Protein AF-A0A1I4SIG7-F1 (afdb_monomer)

Structure (mmCIF, N/CA/C/O backbone):
data_AF-A0A1I4SIG7-F1
#
_entry.id   AF-A0A1I4SIG7-F1
#
loop_
_atom_site.group_PDB
_atom_site.id
_atom_site.type_symbol
_atom_site.label_atom_id
_atom_site.label_alt_id
_atom_site.label_comp_id
_atom_site.label_asym_id
_atom_site.label_entity_id
_atom_site.label_seq_id
_atom_site.pdbx_PDB_ins_code
_atom_site.Cartn_x
_atom_site.Cartn_y
_atom_site.Cartn_z
_atom_site.occupancy
_atom_site.B_iso_or_equiv
_atom_site.auth_seq_id
_atom_site.auth_comp_id
_atom_site.auth_asym_id
_atom_site.auth_atom_id
_atom_site.pdbx_PDB_model_num
ATOM 1 N N . MET A 1 1 ? -13.493 -14.229 -18.826 1.00 28.12 1 MET A N 1
ATOM 2 C CA . MET A 1 1 ? -13.743 -13.765 -17.445 1.00 28.12 1 MET A CA 1
ATOM 3 C C . MET A 1 1 ? -12.673 -12.741 -17.120 1.00 28.12 1 MET A C 1
ATOM 5 O O . MET A 1 1 ? -11.521 -13.119 -16.964 1.00 28.12 1 MET A O 1
ATOM 9 N N . SER A 1 2 ? -13.016 -11.452 -17.155 1.00 25.72 2 SER A N 1
ATOM 10 C CA . SER A 1 2 ? -12.098 -10.398 -16.717 1.00 25.72 2 SER A CA 1
ATOM 11 C C . SER A 1 2 ? -11.862 -10.607 -15.225 1.00 25.72 2 SER A C 1
ATOM 13 O O . SER A 1 2 ? -12.829 -10.611 -14.464 1.00 25.72 2 SER A O 1
ATOM 15 N N . GLY A 1 3 ? -10.617 -10.861 -14.815 1.00 29.66 3 GLY A N 1
ATOM 16 C CA . GLY A 1 3 ? -10.271 -10.907 -13.395 1.00 29.66 3 GLY A CA 1
ATOM 17 C C . GLY A 1 3 ? -10.693 -9.603 -12.707 1.00 29.66 3 GLY A C 1
ATOM 18 O O . GLY A 1 3 ? -10.838 -8.584 -13.395 1.00 29.66 3 GLY A O 1
ATOM 19 N N . PRO A 1 4 ? -10.928 -9.610 -11.383 1.00 34.44 4 PRO A N 1
ATOM 20 C CA . PRO A 1 4 ? -11.261 -8.385 -10.675 1.00 34.44 4 PRO A CA 1
ATOM 21 C C . PRO A 1 4 ? -10.158 -7.369 -10.961 1.00 34.44 4 PRO A C 1
ATOM 23 O O . PRO A 1 4 ? -8.973 -7.670 -10.795 1.00 34.44 4 PRO A O 1
ATOM 26 N N . ILE A 1 5 ? -10.553 -6.187 -11.437 1.00 35.06 5 ILE A N 1
ATOM 27 C CA . ILE A 1 5 ? -9.679 -5.021 -11.470 1.00 35.06 5 ILE A CA 1
ATOM 28 C C . ILE A 1 5 ? -9.261 -4.834 -10.014 1.00 35.06 5 ILE A C 1
ATOM 30 O O . ILE A 1 5 ? -10.056 -4.401 -9.183 1.00 35.06 5 ILE A O 1
ATOM 34 N N . ARG A 1 6 ? -8.052 -5.285 -9.669 1.00 43.16 6 ARG A N 1
ATOM 35 C CA . ARG A 1 6 ? -7.462 -5.005 -8.367 1.00 43.16 6 ARG A CA 1
ATOM 36 C C . ARG A 1 6 ? -7.169 -3.517 -8.392 1.00 43.16 6 ARG A C 1
ATOM 38 O O . ARG A 1 6 ? -6.137 -3.105 -8.920 1.00 43.16 6 ARG A O 1
ATOM 45 N N . ASN A 1 7 ? -8.116 -2.717 -7.913 1.00 48.38 7 ASN A N 1
ATOM 46 C CA . ASN A 1 7 ? -7.835 -1.330 -7.611 1.00 48.38 7 ASN A CA 1
ATOM 47 C C . ASN A 1 7 ? -6.655 -1.341 -6.643 1.00 48.38 7 ASN A C 1
ATOM 49 O O . ASN A 1 7 ? -6.708 -1.961 -5.581 1.00 48.38 7 ASN A O 1
ATOM 53 N N . PHE A 1 8 ? -5.551 -0.744 -7.081 1.00 61.78 8 PHE A N 1
ATOM 54 C CA . PHE A 1 8 ? -4.356 -0.578 -6.271 1.00 61.78 8 PHE A CA 1
ATOM 55 C C . PHE A 1 8 ? -4.657 0.576 -5.318 1.00 61.78 8 PHE A C 1
ATOM 57 O O . PHE A 1 8 ? -4.301 1.722 -5.570 1.00 61.78 8 PHE A O 1
ATOM 64 N N . GLU A 1 9 ? -5.467 0.279 -4.314 1.00 72.12 9 GLU A N 1
ATOM 65 C CA . GLU A 1 9 ? -5.857 1.197 -3.257 1.00 72.12 9 GLU A CA 1
ATOM 66 C C . GLU A 1 9 ? -5.067 0.829 -1.998 1.00 72.12 9 GLU A C 1
ATOM 68 O O . GLU A 1 9 ? -4.808 -0.356 -1.759 1.00 72.12 9 GLU A O 1
ATOM 73 N N . PRO A 1 10 ? -4.649 1.818 -1.195 1.00 83.56 10 PRO A N 1
ATOM 74 C CA . PRO A 1 10 ? -4.049 1.546 0.099 1.00 83.56 10 PRO A CA 1
ATOM 75 C C . PRO A 1 10 ? -5.062 0.801 0.968 1.00 83.56 10 PRO A C 1
ATOM 77 O O . PRO A 1 10 ? -6.219 1.205 1.105 1.00 83.56 10 PRO A O 1
ATOM 80 N N . THR A 1 11 ? -4.622 -0.308 1.552 1.00 89.62 11 THR A N 1
ATOM 81 C CA . THR A 1 11 ? -5.464 -1.141 2.411 1.00 89.62 11 THR A CA 1
ATOM 82 C C . THR A 1 11 ? -4.867 -1.266 3.796 1.00 89.62 11 THR A C 1
ATOM 84 O O . THR A 1 11 ? -3.663 -1.481 3.931 1.00 89.62 11 THR A O 1
ATOM 87 N N . MET A 1 12 ? -5.718 -1.244 4.816 1.00 89.25 12 MET A N 1
ATOM 88 C CA . MET A 1 12 ? -5.335 -1.585 6.183 1.00 89.25 12 MET A CA 1
ATOM 89 C C . MET A 1 12 ? -5.662 -3.050 6.470 1.00 89.25 12 MET A C 1
ATOM 91 O O . MET A 1 12 ? -6.759 -3.533 6.169 1.00 89.25 12 MET A O 1
ATOM 95 N N . SER A 1 13 ? -4.720 -3.761 7.090 1.00 91.19 13 SER A N 1
ATOM 96 C CA . SER A 1 13 ? -4.940 -5.157 7.464 1.00 91.19 13 SER A CA 1
ATOM 97 C C . SER A 1 13 ? -5.852 -5.276 8.687 1.00 91.19 13 SER A C 1
ATOM 99 O O . SER A 1 13 ? -5.844 -4.464 9.614 1.00 91.19 13 SER A O 1
ATOM 101 N N . SER A 1 14 ? -6.624 -6.354 8.735 1.00 90.19 14 SER A N 1
ATOM 102 C CA . SER A 1 14 ? -7.464 -6.680 9.890 1.00 90.19 14 SER A CA 1
ATOM 103 C C . SER A 1 14 ? -6.684 -6.911 11.187 1.00 90.19 14 SER A C 1
ATOM 105 O O . SER A 1 14 ? -7.250 -6.708 12.254 1.00 90.19 14 SER A O 1
ATOM 107 N N . MET A 1 15 ? -5.414 -7.323 11.112 1.00 89.00 15 MET A N 1
ATOM 108 C CA . MET A 1 15 ? -4.545 -7.454 12.288 1.00 89.00 15 MET A CA 1
ATOM 109 C C . MET A 1 15 ? -4.215 -6.076 12.852 1.00 89.00 15 MET A C 1
ATOM 111 O O . MET A 1 15 ? -4.521 -5.799 14.007 1.00 89.00 15 MET A O 1
ATOM 115 N N . GLN A 1 16 ? -3.740 -5.181 11.987 1.00 89.94 16 GLN A N 1
ATOM 116 C CA . GLN A 1 16 ? -3.443 -3.798 12.343 1.00 89.94 16 GLN A CA 1
ATOM 117 C C . GLN A 1 16 ? -4.665 -3.085 12.946 1.00 89.94 16 GLN A C 1
ATOM 119 O O . GLN A 1 16 ? -4.557 -2.380 13.944 1.00 89.94 16 GLN A O 1
ATOM 124 N N . MET A 1 17 ? -5.858 -3.327 12.396 1.00 90.06 17 MET A N 1
ATOM 125 C CA . MET A 1 17 ? -7.109 -2.802 12.950 1.00 90.06 17 MET A CA 1
ATOM 126 C C . MET A 1 17 ? -7.384 -3.299 14.382 1.00 90.06 17 MET A C 1
ATOM 128 O O . MET A 1 17 ? -7.873 -2.545 1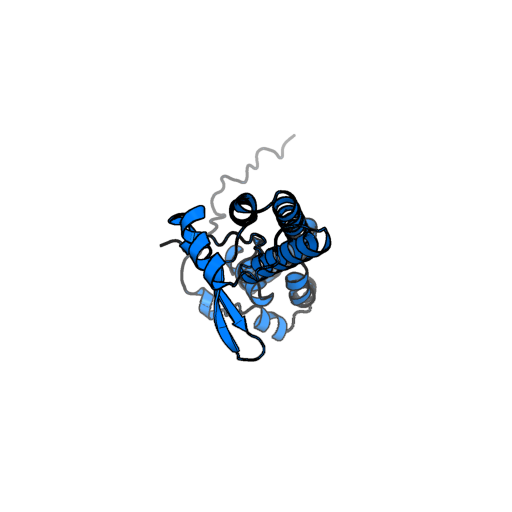5.221 1.00 90.06 17 MET A O 1
ATOM 132 N N . VAL A 1 18 ? -7.093 -4.571 14.681 1.00 91.38 18 VAL A N 1
ATOM 133 C CA . VAL A 1 18 ? -7.250 -5.136 16.035 1.00 91.38 18 VAL A CA 1
ATOM 134 C C . VAL A 1 18 ? -6.280 -4.494 17.015 1.00 91.38 18 VAL A C 1
ATOM 136 O O . VAL A 1 18 ? -6.671 -4.246 18.158 1.00 91.38 18 VAL A O 1
ATOM 139 N N . ASP A 1 19 ? -5.059 -4.204 16.579 1.00 92.12 19 ASP A N 1
ATOM 140 C CA . ASP A 1 19 ? -4.058 -3.545 17.413 1.00 92.12 19 ASP A CA 1
ATOM 141 C C . ASP A 1 19 ? -4.519 -2.136 17.792 1.00 92.12 19 ASP A C 1
ATOM 143 O O . ASP A 1 19 ? -4.619 -1.847 18.984 1.00 92.12 19 ASP A O 1
ATOM 147 N N . TYR A 1 20 ? -4.991 -1.336 16.829 1.00 90.50 20 TYR A N 1
ATOM 148 C CA . TYR A 1 20 ? -5.584 -0.021 17.111 1.00 90.50 20 TYR A CA 1
ATOM 149 C C . TYR A 1 20 ? -6.770 -0.088 18.082 1.00 90.50 20 TYR A C 1
ATOM 151 O O . TYR A 1 20 ? -6.872 0.721 19.008 1.00 90.50 20 TYR A O 1
ATOM 159 N N . ILE A 1 21 ? -7.666 -1.069 17.912 1.00 90.56 21 ILE A N 1
ATOM 160 C CA . ILE A 1 21 ? -8.796 -1.273 18.834 1.00 90.56 21 ILE A CA 1
ATOM 161 C C . ILE A 1 21 ? -8.295 -1.597 20.247 1.00 90.56 21 ILE A C 1
ATOM 163 O O . ILE A 1 21 ? -8.857 -1.123 21.234 1.00 90.56 21 ILE A O 1
ATOM 167 N N . ASN A 1 22 ? -7.273 -2.441 20.368 1.00 91.62 22 ASN A N 1
ATOM 168 C CA . ASN A 1 22 ? -6.739 -2.845 21.663 1.00 91.62 22 ASN A CA 1
ATOM 169 C C . ASN A 1 22 ? -5.976 -1.705 22.347 1.00 91.62 22 ASN A C 1
ATOM 171 O O . ASN A 1 22 ? -6.133 -1.519 23.552 1.00 91.62 22 ASN A O 1
ATOM 175 N N . GLU A 1 23 ? -5.200 -0.924 21.602 1.00 91.00 23 GLU A N 1
ATOM 176 C CA . GLU A 1 23 ? -4.520 0.270 22.107 1.00 91.00 23 GLU A CA 1
ATOM 177 C C . GLU A 1 23 ? -5.518 1.295 22.653 1.00 91.00 23 GLU A C 1
ATOM 179 O O . GLU A 1 23 ? -5.345 1.796 23.763 1.00 91.00 23 GLU A O 1
ATOM 184 N N . GLU A 1 24 ? -6.604 1.555 21.923 1.00 88.56 24 GLU A N 1
ATOM 185 C CA . GLU A 1 24 ? -7.637 2.503 22.346 1.00 88.56 24 GLU A CA 1
ATOM 186 C C . GLU A 1 24 ? -8.399 2.023 23.586 1.00 88.56 24 GLU A C 1
ATOM 188 O O . GLU A 1 24 ? -8.580 2.786 24.536 1.00 88.56 24 GLU A O 1
ATOM 193 N N . ARG A 1 25 ? -8.759 0.737 23.654 1.00 88.00 25 ARG A N 1
ATOM 194 C CA . ARG A 1 25 ? -9.390 0.171 24.857 1.00 88.00 25 ARG A CA 1
ATOM 195 C C . ARG A 1 25 ? -8.474 0.225 26.077 1.00 88.00 25 ARG A C 1
ATOM 197 O O . ARG A 1 25 ? -8.967 0.399 27.187 1.00 88.00 25 ARG A O 1
ATOM 204 N N . LYS A 1 26 ? -7.164 0.048 25.883 1.00 88.31 26 LYS A N 1
ATOM 205 C CA . LYS A 1 26 ? -6.170 0.132 26.960 1.00 88.31 26 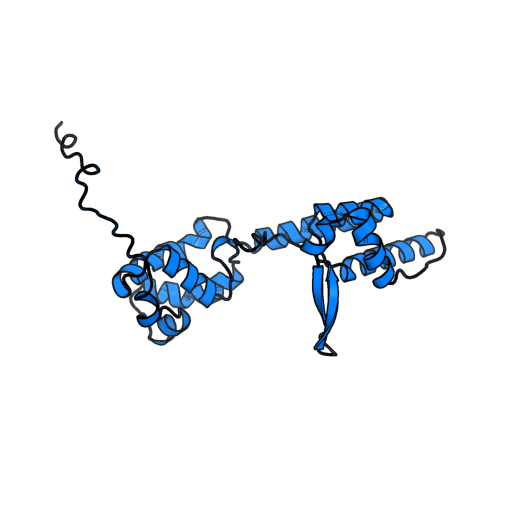LYS A CA 1
ATOM 206 C C . LYS A 1 26 ? -6.009 1.573 27.450 1.00 88.31 26 LYS A C 1
ATOM 208 O O . LYS A 1 26 ? -5.946 1.790 28.655 1.00 88.31 26 LYS A O 1
ATOM 213 N N . ALA A 1 27 ? -5.999 2.547 26.538 1.00 87.00 27 ALA A N 1
ATOM 214 C CA . ALA A 1 27 ? -5.991 3.967 26.890 1.00 87.00 27 ALA A CA 1
ATOM 215 C C . ALA A 1 27 ? -7.235 4.345 27.712 1.00 87.00 27 ALA A C 1
ATOM 217 O O . ALA A 1 27 ? -7.117 4.953 28.772 1.00 87.00 27 ALA A O 1
ATOM 218 N N . LYS A 1 28 ? -8.414 3.866 27.302 1.00 85.00 28 LYS A N 1
ATOM 219 C CA . LYS A 1 28 ? -9.665 4.121 28.029 1.00 85.00 28 LYS A CA 1
ATOM 220 C C . LYS A 1 28 ? -9.722 3.514 29.418 1.00 85.00 28 LYS A C 1
ATOM 222 O O . LYS A 1 28 ? -10.357 4.091 30.291 1.00 85.00 28 LYS A O 1
ATOM 227 N N . GLU A 1 29 ? -9.091 2.367 29.644 1.00 84.81 29 GLU A N 1
ATOM 228 C CA . GLU A 1 29 ? -8.983 1.807 30.995 1.00 84.81 29 GLU A CA 1
ATOM 229 C C . GLU A 1 29 ? -8.130 2.705 31.904 1.00 84.81 29 GLU A C 1
ATOM 231 O O . GLU A 1 29 ? -8.515 2.948 33.047 1.00 84.81 29 GLU A O 1
ATOM 236 N N . ALA A 1 30 ? -7.024 3.255 31.391 1.00 81.38 30 ALA A N 1
ATOM 237 C CA . ALA A 1 30 ? -6.172 4.179 32.143 1.00 81.38 30 ALA A CA 1
ATOM 238 C C . ALA A 1 30 ? -6.894 5.489 32.510 1.00 81.38 30 ALA A C 1
ATOM 240 O O . ALA A 1 30 ? -6.645 6.055 33.571 1.00 81.38 30 ALA A O 1
ATOM 241 N N . GLU A 1 31 ? -7.828 5.934 31.670 1.00 82.25 31 GLU A N 1
ATOM 242 C CA . GLU A 1 31 ? -8.670 7.117 31.893 1.00 82.25 31 GLU A CA 1
ATOM 243 C C . GLU A 1 31 ? -9.882 6.850 32.816 1.00 82.25 31 GLU A C 1
ATOM 245 O O . GLU A 1 31 ? -10.715 7.732 33.020 1.00 82.25 31 GLU A O 1
ATOM 250 N N . GLY A 1 32 ? -9.999 5.649 33.399 1.00 78.19 32 GLY A N 1
ATOM 251 C CA . GLY A 1 32 ? -11.093 5.282 34.312 1.00 78.19 32 GLY A CA 1
ATOM 252 C C . GLY A 1 32 ? -12.345 4.731 33.619 1.00 78.19 32 GLY A C 1
ATOM 253 O O . GLY A 1 32 ? -13.425 4.687 34.209 1.00 78.19 32 GLY A O 1
ATOM 254 N N . GLY A 1 33 ? -12.220 4.318 32.359 1.00 74.94 33 GLY A N 1
ATOM 255 C CA . GLY A 1 33 ? -13.280 3.705 31.568 1.00 74.94 33 GLY A CA 1
ATOM 256 C C . GLY A 1 33 ? -13.543 2.228 31.893 1.00 74.94 33 GLY A C 1
ATOM 257 O O . GLY A 1 33 ? -13.182 1.687 32.936 1.00 74.94 33 GLY A O 1
ATOM 258 N N . LYS A 1 34 ? -14.229 1.545 30.967 1.00 76.31 34 LYS A N 1
ATOM 259 C CA . LYS A 1 34 ? -14.562 0.115 31.097 1.00 76.31 34 LYS A CA 1
ATOM 260 C C . LYS A 1 34 ? -13.291 -0.740 31.133 1.00 76.31 34 LYS A C 1
ATOM 262 O O . LYS A 1 34 ? -12.347 -0.469 30.398 1.00 76.31 34 LYS A O 1
ATOM 267 N N . ARG A 1 35 ? -13.332 -1.830 31.912 1.00 78.38 35 ARG A N 1
ATOM 268 C CA . ARG A 1 35 ? -12.247 -2.820 32.018 1.00 78.38 35 ARG A CA 1
ATOM 269 C C . ARG A 1 35 ? -11.768 -3.285 30.641 1.00 78.38 35 ARG A C 1
ATOM 271 O O . ARG A 1 35 ? -12.583 -3.663 29.791 1.00 78.38 35 ARG A O 1
ATOM 278 N N . PHE A 1 36 ? -10.454 -3.323 30.454 1.00 82.75 36 PHE A N 1
ATOM 279 C CA . PHE A 1 36 ? -9.840 -3.756 29.208 1.00 82.75 36 PHE A CA 1
ATOM 280 C C . PHE A 1 36 ? -10.080 -5.250 28.972 1.00 82.75 36 PHE A C 1
ATOM 282 O O . PHE A 1 36 ? -9.675 -6.114 29.752 1.00 82.75 36 PHE A O 1
ATOM 289 N N . ILE A 1 37 ? -10.728 -5.563 27.850 1.00 83.25 37 ILE A N 1
ATOM 290 C CA . ILE A 1 37 ? -10.843 -6.926 27.333 1.00 83.25 37 ILE A CA 1
ATOM 291 C C . ILE A 1 37 ? -10.197 -6.943 25.954 1.00 83.25 37 ILE A C 1
ATOM 293 O O . ILE A 1 37 ? -10.707 -6.321 25.010 1.00 83.25 37 ILE A O 1
ATOM 297 N N . LYS A 1 38 ? -9.083 -7.679 25.849 1.00 87.56 38 LYS A N 1
ATOM 298 C CA . LYS A 1 38 ? -8.340 -7.852 24.600 1.00 87.56 38 LYS A CA 1
ATOM 299 C C . LYS A 1 38 ? -9.263 -8.422 23.528 1.00 87.56 38 LYS A C 1
ATOM 301 O O . LYS A 1 38 ? -9.837 -9.503 23.681 1.00 87.56 38 LYS A O 1
ATOM 306 N N . LEU A 1 39 ? -9.398 -7.695 22.427 1.00 88.06 39 LEU A N 1
ATOM 307 C CA . LEU A 1 39 ? -10.077 -8.180 21.242 1.00 88.06 39 LEU A CA 1
ATOM 308 C C . LEU A 1 39 ? -9.158 -9.172 20.526 1.00 88.06 39 LEU A C 1
ATOM 310 O O . LEU A 1 39 ? -8.049 -8.829 20.120 1.00 88.06 39 LEU A O 1
ATOM 314 N N . ALA A 1 40 ? -9.630 -10.406 20.368 1.00 89.56 40 ALA A N 1
ATOM 315 C CA . ALA A 1 40 ? -8.969 -11.400 19.534 1.00 89.56 40 ALA A CA 1
ATOM 316 C C . ALA A 1 40 ? -9.324 -11.189 18.055 1.00 89.56 40 ALA A C 1
ATOM 318 O O . ALA A 1 40 ? -10.470 -10.866 17.727 1.00 89.56 40 ALA A O 1
ATOM 319 N N . HIS A 1 41 ? -8.375 -11.466 17.155 1.00 89.12 41 HIS A N 1
ATOM 320 C CA . HIS A 1 41 ? -8.578 -11.342 15.706 1.00 89.12 41 HIS A CA 1
ATOM 321 C C . HIS A 1 41 ? -9.778 -12.152 15.194 1.00 89.12 41 HIS A C 1
ATOM 323 O O . HIS A 1 41 ? -10.601 -11.622 14.447 1.00 89.12 41 HIS A O 1
ATOM 329 N N . ARG A 1 42 ? -10.000 -13.368 15.720 1.00 89.31 42 ARG A N 1
ATOM 330 C CA . ARG A 1 42 ? -11.183 -14.197 15.398 1.00 89.31 42 ARG A CA 1
ATOM 331 C C . ARG A 1 42 ? -12.524 -13.484 15.621 1.00 89.31 42 ARG A C 1
ATOM 333 O O . ARG A 1 42 ? -13.494 -13.726 14.900 1.00 89.31 42 ARG A O 1
ATOM 340 N N . SER A 1 43 ? -12.594 -12.613 16.627 1.00 89.25 43 SER A N 1
ATOM 341 C CA . SER A 1 43 ? -13.814 -11.878 16.963 1.00 89.25 43 SER A CA 1
ATOM 342 C C . SER A 1 43 ? -14.082 -10.788 15.932 1.00 89.25 43 SER A C 1
ATOM 344 O O . SER A 1 43 ? -15.233 -10.590 15.540 1.00 89.25 43 SER A O 1
ATOM 346 N N . LEU A 1 44 ? -13.026 -10.138 15.428 1.00 89.38 44 LEU A N 1
ATOM 347 C CA . LEU A 1 44 ? -13.141 -9.215 14.303 1.00 89.38 44 LEU A CA 1
ATOM 348 C C . LEU A 1 44 ? -13.552 -9.965 13.026 1.00 89.38 44 LEU A C 1
ATOM 350 O O . LEU A 1 44 ? -14.490 -9.535 12.362 1.00 89.38 44 LEU A O 1
ATOM 354 N N . MET A 1 45 ? -12.953 -11.128 12.737 1.00 89.25 45 MET A N 1
ATOM 355 C CA . MET A 1 45 ? -13.323 -11.964 11.578 1.00 89.25 45 MET A CA 1
ATOM 356 C C . MET A 1 45 ? -14.804 -12.340 11.564 1.00 89.25 45 MET A C 1
ATOM 358 O O . MET A 1 45 ? -15.430 -12.337 10.512 1.00 89.25 45 MET A O 1
ATOM 362 N N . THR A 1 46 ? -15.388 -12.606 12.731 1.00 90.62 46 THR A N 1
ATOM 363 C CA . THR A 1 46 ? -16.820 -12.928 12.850 1.00 90.62 46 THR A CA 1
ATOM 364 C C . THR A 1 46 ? -17.714 -11.699 12.626 1.00 90.62 46 THR A C 1
ATOM 366 O O . THR A 1 46 ? -18.872 -11.823 12.225 1.00 90.62 46 THR A O 1
ATOM 369 N N . LYS A 1 47 ? -17.197 -10.494 12.892 1.00 89.88 47 LYS A N 1
ATOM 370 C CA . LYS A 1 47 ? -17.919 -9.224 12.738 1.00 89.88 47 LYS A CA 1
ATOM 371 C C . LYS A 1 47 ? -17.915 -8.727 11.294 1.00 89.88 47 LYS A C 1
ATOM 373 O O . LYS A 1 47 ? -18.911 -8.164 10.852 1.00 89.88 47 LYS A O 1
ATOM 378 N N . VAL A 1 48 ? -16.833 -8.963 10.557 1.00 89.56 48 VAL A N 1
ATOM 379 C CA . VAL A 1 48 ? -16.644 -8.464 9.185 1.00 89.56 48 VAL A CA 1
ATOM 380 C C . VAL A 1 48 ? -17.800 -8.850 8.244 1.00 89.56 48 VAL A C 1
ATOM 382 O O . VAL A 1 48 ? -18.384 -7.940 7.654 1.00 89.56 48 VAL A O 1
ATOM 385 N N . PRO A 1 49 ? -18.241 -10.122 8.161 1.00 90.56 49 PRO A N 1
ATOM 386 C CA . PRO A 1 49 ? -19.389 -10.495 7.331 1.00 90.56 49 PRO A CA 1
ATOM 387 C C . PRO A 1 49 ? -20.710 -9.861 7.780 1.00 90.56 49 PRO A C 1
ATOM 389 O O . PRO A 1 49 ? -21.593 -9.644 6.957 1.00 90.56 49 PRO A O 1
ATOM 392 N N . LYS A 1 50 ? -20.865 -9.541 9.075 1.00 90.19 50 LYS A N 1
ATOM 393 C CA . LYS A 1 50 ? -22.085 -8.901 9.599 1.00 90.19 50 LYS A CA 1
ATOM 394 C C . LYS A 1 50 ? -22.194 -7.437 9.179 1.00 90.19 50 LYS A C 1
ATOM 396 O O . LYS A 1 50 ? -23.300 -6.957 8.971 1.00 90.19 50 LYS A O 1
ATOM 401 N N . VAL A 1 51 ? -21.061 -6.740 9.077 1.00 87.88 51 VAL A N 1
ATOM 402 C CA . VAL A 1 51 ? -21.013 -5.310 8.726 1.00 87.88 51 VAL A CA 1
ATOM 403 C C . VAL A 1 51 ? -20.944 -5.107 7.212 1.00 87.88 51 VAL A C 1
ATOM 405 O O . VAL A 1 51 ? -21.652 -4.261 6.679 1.00 87.88 51 VAL A O 1
ATOM 408 N N . LEU A 1 52 ? -20.115 -5.886 6.507 1.00 85.94 52 LEU A N 1
ATOM 409 C CA . LEU A 1 52 ? -19.887 -5.730 5.062 1.00 85.94 52 LEU A CA 1
ATOM 410 C C . LEU A 1 52 ? -20.810 -6.604 4.195 1.00 85.94 52 LEU A C 1
ATOM 412 O O . LEU A 1 52 ? -20.869 -6.431 2.976 1.00 85.94 52 LEU A O 1
ATOM 416 N N . GLY A 1 53 ? -21.528 -7.555 4.796 1.00 87.75 53 GLY A N 1
ATOM 417 C CA . GLY A 1 53 ? -22.397 -8.481 4.075 1.00 87.75 53 GLY A CA 1
ATOM 418 C C . GLY A 1 53 ? -21.628 -9.368 3.091 1.00 87.75 53 GLY A C 1
ATOM 419 O O . GLY A 1 53 ? -20.481 -9.746 3.323 1.00 87.75 53 GLY A O 1
ATOM 420 N N . LYS A 1 54 ? -22.261 -9.690 1.954 1.00 81.94 54 LYS A N 1
ATOM 421 C CA . LYS A 1 54 ? -21.708 -10.594 0.922 1.00 81.94 54 LYS A CA 1
ATOM 422 C C . LYS A 1 54 ? -20.429 -10.069 0.250 1.00 81.94 54 LYS A C 1
ATOM 424 O O . LYS A 1 54 ? -19.694 -10.856 -0.334 1.00 81.94 54 LYS A O 1
ATOM 429 N N . GLY A 1 55 ? -20.155 -8.765 0.337 1.00 77.81 55 GLY A N 1
ATOM 430 C CA . GLY A 1 55 ? -18.977 -8.139 -0.270 1.00 77.81 55 GLY A CA 1
ATOM 431 C C . GLY A 1 55 ? -17.660 -8.437 0.451 1.00 77.81 55 GLY A C 1
ATOM 432 O O . GLY A 1 55 ? -16.601 -8.135 -0.091 1.00 77.81 55 GLY A O 1
ATOM 433 N N . CYS A 1 56 ? -17.694 -9.047 1.644 1.00 79.25 56 CYS A N 1
ATOM 434 C CA . CYS A 1 56 ? -16.489 -9.295 2.439 1.00 79.25 56 CYS A CA 1
ATOM 435 C C . CYS A 1 56 ? -15.471 -10.215 1.748 1.00 79.25 56 CYS A C 1
ATOM 437 O O . CYS A 1 56 ? -14.273 -10.048 1.955 1.00 79.25 56 CYS A O 1
ATOM 439 N N . ALA A 1 57 ? -15.928 -11.143 0.900 1.00 81.62 57 ALA A N 1
ATOM 440 C CA . ALA A 1 57 ? -15.062 -12.090 0.197 1.00 81.62 57 ALA A CA 1
ATOM 441 C C . ALA A 1 57 ? -14.031 -11.400 -0.716 1.00 81.62 57 ALA A C 1
ATOM 443 O O . ALA A 1 57 ? -12.937 -11.923 -0.901 1.00 81.62 57 ALA A O 1
ATOM 444 N N . ASN A 1 58 ? -14.344 -10.205 -1.229 1.00 83.44 58 ASN A N 1
ATOM 445 C CA . ASN A 1 58 ? -13.442 -9.445 -2.101 1.00 83.44 58 ASN A CA 1
ATOM 446 C C . ASN A 1 58 ? -12.209 -8.905 -1.364 1.00 83.44 58 ASN A C 1
ATOM 448 O O . ASN A 1 58 ? -11.204 -8.595 -1.996 1.00 83.44 58 ASN A O 1
ATOM 452 N N . PHE A 1 59 ? -12.296 -8.788 -0.040 1.00 84.75 59 PHE A N 1
ATOM 453 C CA . PHE A 1 59 ? -11.253 -8.222 0.814 1.00 84.75 59 PHE A CA 1
ATOM 454 C C . PHE A 1 59 ? -10.455 -9.295 1.550 1.00 84.75 59 PHE A C 1
ATOM 456 O O . PHE A 1 59 ? -9.611 -8.967 2.381 1.00 84.75 59 PHE A O 1
ATOM 463 N N . PHE A 1 60 ? -10.758 -10.573 1.312 1.00 85.94 60 PHE A N 1
ATOM 464 C CA . PHE A 1 60 ? -10.081 -11.673 1.978 1.00 85.94 60 PHE A CA 1
ATOM 465 C C . PHE A 1 60 ? -8.643 -11.794 1.472 1.00 85.94 60 PHE A C 1
ATOM 467 O O . PHE A 1 60 ? -8.382 -11.750 0.269 1.00 85.94 60 PHE A O 1
ATOM 474 N N . ALA A 1 61 ? -7.712 -11.929 2.404 1.00 85.06 61 ALA A N 1
ATOM 475 C CA . ALA A 1 61 ? -6.285 -11.991 2.148 1.00 85.06 61 ALA A CA 1
ATOM 476 C C . ALA A 1 61 ? -5.620 -13.014 3.079 1.00 85.06 61 ALA A C 1
ATOM 478 O O . ALA A 1 61 ? -6.227 -13.522 4.024 1.00 85.06 61 ALA A O 1
ATOM 479 N N . HIS A 1 62 ? -4.353 -13.314 2.804 1.00 84.56 62 HIS A N 1
ATOM 480 C CA . HIS A 1 62 ? -3.522 -14.158 3.653 1.00 84.56 62 HIS A CA 1
ATOM 481 C C . HIS A 1 62 ? -2.347 -13.339 4.175 1.00 84.56 62 HIS A C 1
ATOM 483 O O . HIS A 1 62 ? -1.685 -12.632 3.416 1.00 84.56 62 HIS A O 1
ATOM 489 N N . HIS A 1 63 ? -2.104 -13.425 5.479 1.00 78.62 63 HIS A N 1
ATOM 490 C CA . HIS A 1 63 ? -0.925 -12.862 6.117 1.00 78.62 63 HIS A CA 1
ATOM 491 C C . HIS A 1 63 ? 0.064 -13.989 6.400 1.00 78.62 63 HIS A C 1
ATOM 493 O O . HIS A 1 63 ? -0.250 -14.910 7.156 1.00 78.62 63 HIS A O 1
ATOM 499 N N . VAL A 1 64 ? 1.254 -13.909 5.810 1.00 80.81 64 VAL A N 1
ATOM 500 C CA . VAL A 1 64 ? 2.352 -14.836 6.097 1.00 80.81 64 VAL A CA 1
ATOM 501 C C . VAL A 1 64 ? 3.076 -14.324 7.334 1.00 80.81 64 VAL A C 1
ATOM 503 O O . VAL A 1 64 ? 3.608 -13.215 7.318 1.00 80.81 64 VAL A O 1
ATOM 506 N N . ASN A 1 65 ? 3.102 -15.108 8.411 1.00 76.50 65 ASN A N 1
ATOM 507 C CA . ASN A 1 65 ? 3.929 -14.741 9.559 1.00 76.50 65 ASN A CA 1
ATOM 508 C C . ASN A 1 65 ? 5.416 -14.904 9.209 1.00 76.50 65 ASN A C 1
ATOM 510 O O . ASN A 1 65 ? 5.795 -15.982 8.747 1.00 76.50 65 ASN A O 1
ATOM 514 N N . PRO A 1 66 ? 6.262 -13.891 9.467 1.00 76.00 66 PRO A N 1
ATOM 515 C CA . PRO A 1 66 ? 7.681 -13.945 9.121 1.00 76.00 66 PRO A CA 1
ATOM 516 C C . PRO A 1 66 ? 8.437 -15.041 9.887 1.00 76.00 66 PRO A C 1
ATOM 518 O O . PRO A 1 66 ? 9.324 -15.665 9.315 1.00 76.00 66 PRO A O 1
ATOM 521 N N . ASP A 1 67 ? 8.041 -15.329 11.131 1.00 77.44 67 ASP A N 1
ATOM 522 C CA . ASP A 1 67 ? 8.745 -16.292 11.992 1.00 77.44 67 ASP A CA 1
ATOM 523 C C . ASP A 1 67 ? 8.435 -17.755 11.645 1.00 77.44 67 ASP A C 1
ATOM 525 O O . ASP A 1 67 ? 9.320 -18.605 11.626 1.00 77.44 67 ASP A O 1
ATOM 529 N N . ASN A 1 68 ? 7.167 -18.049 11.344 1.00 78.56 68 ASN A N 1
ATOM 530 C CA . ASN A 1 68 ? 6.688 -19.424 11.160 1.00 78.56 68 ASN A CA 1
ATOM 531 C C . ASN A 1 68 ? 6.390 -19.772 9.695 1.00 78.56 68 ASN A C 1
ATOM 533 O O . ASN A 1 68 ? 5.983 -20.898 9.419 1.00 78.56 68 ASN A O 1
ATOM 537 N N . GLN A 1 69 ? 6.502 -18.804 8.776 1.00 81.12 69 GLN A N 1
ATOM 538 C CA . GLN A 1 69 ? 6.125 -18.910 7.355 1.00 81.12 69 GLN A CA 1
ATOM 539 C C . GLN A 1 69 ? 4.697 -19.432 7.107 1.00 81.12 69 GLN A C 1
ATOM 541 O O . GLN A 1 69 ? 4.345 -19.822 5.997 1.00 81.12 69 GLN A O 1
ATOM 546 N N . GLN A 1 70 ? 3.853 -19.431 8.138 1.00 81.62 70 GLN A N 1
ATOM 547 C CA . GLN A 1 70 ? 2.500 -19.954 8.070 1.00 81.62 70 GLN A CA 1
ATOM 548 C C . GLN A 1 70 ? 1.529 -18.855 7.638 1.00 81.62 70 GLN A C 1
ATOM 550 O O . GLN A 1 70 ? 1.603 -17.716 8.110 1.00 81.62 70 GLN A O 1
ATOM 555 N N . GLU A 1 71 ? 0.607 -19.218 6.750 1.00 82.69 71 GLU 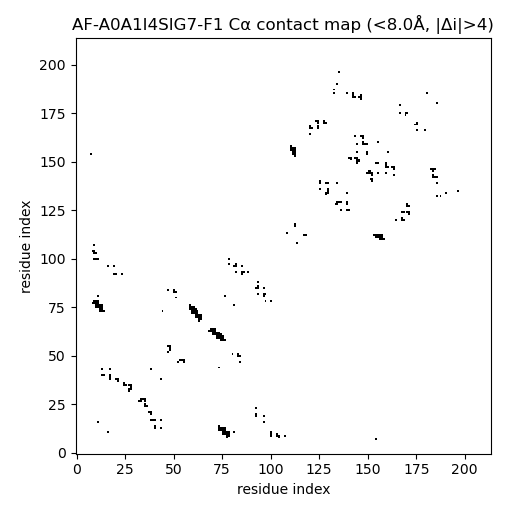A N 1
ATOM 556 C CA . GLU A 1 71 ? -0.443 -18.335 6.259 1.00 82.69 71 GLU A CA 1
ATOM 557 C C . GLU A 1 71 ? -1.629 -18.302 7.222 1.00 82.69 71 GLU A C 1
ATOM 559 O O . GLU A 1 71 ? -2.256 -19.324 7.511 1.00 82.69 71 GLU A O 1
ATOM 564 N N . TYR A 1 72 ? -1.974 -17.104 7.683 1.00 84.00 72 TYR A N 1
ATOM 565 C CA . TYR A 1 72 ? -3.160 -16.857 8.491 1.00 84.00 72 TYR A CA 1
ATOM 566 C C . TYR A 1 72 ? -4.208 -16.099 7.678 1.00 84.00 72 TYR A C 1
ATOM 568 O O . TYR A 1 72 ? -3.868 -15.137 6.982 1.00 84.00 72 TYR A O 1
ATOM 576 N N . PRO A 1 73 ? -5.490 -16.493 7.768 1.00 86.50 73 PRO A N 1
ATOM 577 C CA . PRO A 1 73 ? -6.561 -15.792 7.080 1.00 86.50 73 PRO A CA 1
ATOM 578 C C . PRO A 1 73 ? -6.723 -14.390 7.668 1.00 86.50 73 PRO A C 1
ATOM 580 O O . PRO A 1 73 ? -6.815 -14.220 8.886 1.00 86.50 73 PRO A O 1
ATOM 583 N N . CYS A 1 74 ? -6.776 -13.380 6.811 1.00 87.94 74 CYS A N 1
ATOM 584 C CA . CYS A 1 74 ? -6.972 -11.990 7.194 1.00 87.94 74 CYS A CA 1
ATOM 585 C C . CYS A 1 74 ? -7.884 -11.275 6.186 1.00 87.94 74 CYS A C 1
ATOM 587 O O . CYS A 1 74 ? -8.303 -11.836 5.176 1.00 87.94 74 CYS A O 1
ATOM 589 N N . TYR A 1 75 ? -8.232 -10.026 6.480 1.00 89.56 75 TYR A N 1
ATOM 590 C CA . TYR A 1 75 ? -8.836 -9.129 5.499 1.00 89.56 75 TYR A CA 1
ATOM 591 C C . TYR A 1 75 ? -7.960 -7.896 5.305 1.00 89.56 75 TYR A C 1
ATOM 593 O O . TYR A 1 75 ? -7.364 -7.417 6.273 1.00 89.56 75 TYR A O 1
ATOM 601 N N . ASN A 1 76 ? -7.953 -7.370 4.083 1.00 90.44 76 ASN A N 1
ATOM 602 C CA . ASN A 1 76 ? -7.357 -6.092 3.711 1.00 90.44 76 ASN A CA 1
ATOM 603 C C . ASN A 1 76 ? -8.478 -5.134 3.311 1.00 90.44 76 ASN A C 1
ATOM 605 O O . ASN A 1 76 ? -9.123 -5.316 2.279 1.00 90.44 76 ASN A O 1
ATOM 609 N N . PHE A 1 77 ? -8.739 -4.139 4.153 1.00 89.81 77 PHE A N 1
ATOM 610 C CA . PHE A 1 77 ? -9.862 -3.227 3.975 1.00 89.81 77 PHE A CA 1
ATOM 611 C C . PHE A 1 77 ? -9.429 -1.956 3.238 1.00 89.81 77 PHE A C 1
ATOM 613 O O . PHE A 1 77 ? -8.460 -1.326 3.672 1.00 89.81 77 PHE A O 1
ATOM 620 N N . PRO A 1 78 ? -10.156 -1.535 2.187 1.00 90.50 78 PRO A N 1
ATOM 621 C CA . PRO A 1 78 ? -10.068 -0.171 1.677 1.00 90.50 78 PRO A CA 1
ATOM 622 C C . PRO A 1 78 ? -10.587 0.830 2.714 1.00 90.50 78 PRO A C 1
ATOM 624 O O . PRO A 1 78 ? -11.250 0.461 3.690 1.00 90.50 78 PRO A O 1
ATOM 627 N N . LYS A 1 79 ? -10.332 2.121 2.478 1.00 90.44 79 LYS A N 1
ATOM 628 C CA . LYS A 1 79 ? -10.690 3.213 3.399 1.00 90.44 79 LYS A CA 1
ATOM 629 C C . LYS A 1 79 ? -12.149 3.175 3.846 1.00 90.44 79 LYS A C 1
ATOM 631 O O . LYS A 1 79 ? -12.430 3.244 5.041 1.00 90.44 79 LYS A O 1
ATOM 636 N N . ARG A 1 80 ? -13.086 3.017 2.908 1.00 90.00 80 ARG A N 1
ATOM 637 C CA . ARG A 1 80 ? -14.524 3.011 3.209 1.00 90.00 80 ARG A CA 1
ATOM 638 C C . ARG A 1 80 ? -14.897 1.868 4.150 1.00 90.00 80 ARG A C 1
ATOM 640 O O . ARG A 1 80 ? -15.580 2.083 5.149 1.00 90.00 80 ARG A O 1
ATOM 647 N N . GLU A 1 81 ? -14.455 0.657 3.850 1.00 91.06 81 GLU A N 1
ATOM 648 C CA . GLU A 1 81 ? -14.788 -0.544 4.611 1.00 91.06 81 GLU A CA 1
ATOM 649 C C . GLU A 1 81 ? -14.091 -0.553 5.972 1.00 91.06 81 GLU A C 1
ATOM 651 O O . GLU A 1 81 ? -14.713 -0.924 6.967 1.00 91.06 81 GLU A O 1
ATOM 656 N N . ALA A 1 82 ? -12.844 -0.079 6.044 1.00 91.06 82 ALA A N 1
ATOM 657 C CA . ALA A 1 82 ? -12.130 0.135 7.300 1.00 91.06 82 ALA A CA 1
ATOM 658 C C . ALA A 1 82 ? -12.914 1.073 8.228 1.00 91.06 82 ALA A C 1
ATOM 660 O O . ALA A 1 82 ? -13.167 0.735 9.389 1.00 91.06 82 ALA A O 1
ATOM 661 N N . CYS A 1 83 ? -13.372 2.211 7.699 1.00 90.25 83 CYS A N 1
ATOM 662 C CA . CYS A 1 83 ? -14.196 3.157 8.442 1.00 90.25 83 CYS A CA 1
ATOM 663 C C . CYS A 1 83 ? -15.538 2.546 8.863 1.00 90.25 83 CYS A C 1
ATOM 665 O O . CYS A 1 83 ? -15.918 2.692 10.021 1.00 90.25 83 CYS A O 1
ATOM 667 N N . LEU A 1 84 ? -16.230 1.805 7.989 1.00 90.94 84 LEU A N 1
ATOM 668 C CA . LEU A 1 84 ? -17.492 1.130 8.337 1.00 90.94 84 LEU A CA 1
ATOM 669 C C . LEU A 1 84 ? -17.323 0.143 9.498 1.00 90.94 84 LEU A C 1
ATOM 671 O O . LEU A 1 84 ? -18.170 0.069 10.390 1.00 90.94 84 LEU A O 1
ATOM 675 N N . ILE A 1 85 ? -16.217 -0.603 9.526 1.00 91.06 85 ILE A N 1
ATOM 676 C CA . ILE A 1 85 ? -15.895 -1.481 10.654 1.00 91.06 85 ILE A CA 1
ATOM 677 C C . ILE A 1 85 ? -15.629 -0.652 11.919 1.00 91.06 85 ILE A C 1
ATOM 679 O O . ILE A 1 85 ? -16.120 -1.016 12.993 1.00 91.06 85 ILE A O 1
ATOM 683 N N . ALA A 1 86 ? -14.913 0.470 11.806 1.00 91.31 86 ALA A N 1
ATOM 684 C CA . ALA A 1 86 ? -14.598 1.369 12.918 1.00 91.31 86 ALA A CA 1
ATOM 685 C C . ALA A 1 86 ? -15.841 2.034 13.541 1.00 91.31 86 ALA A C 1
ATOM 687 O O . ALA A 1 86 ? -15.908 2.153 14.762 1.00 91.31 86 ALA A O 1
ATOM 688 N N . MET A 1 87 ? -16.856 2.380 12.737 1.00 88.88 87 MET A N 1
ATOM 689 C CA . MET A 1 87 ? -18.100 3.041 13.188 1.00 88.88 87 MET A CA 1
ATOM 690 C C . MET A 1 87 ? -18.835 2.283 14.296 1.00 88.88 87 MET A C 1
ATOM 692 O O . MET A 1 87 ? -19.574 2.856 15.085 1.00 88.88 87 MET A O 1
ATOM 696 N N . SER A 1 88 ? -18.645 0.969 14.355 1.00 83.69 88 SER A N 1
ATOM 697 C CA . SER A 1 88 ? -19.273 0.104 15.353 1.00 83.69 88 SER A CA 1
ATOM 698 C C . SER A 1 88 ? -18.515 0.034 16.690 1.00 83.69 88 SER A C 1
ATOM 700 O O . SER A 1 88 ? -18.783 -0.860 17.500 1.00 83.69 88 SER A O 1
ATOM 702 N N . TYR A 1 89 ? -17.534 0.913 16.892 1.00 85.81 89 TYR A N 1
ATOM 703 C CA . TYR A 1 89 ? -16.742 1.056 18.112 1.00 85.81 89 TYR A CA 1
ATOM 704 C C . TYR A 1 89 ? -16.871 2.494 18.650 1.00 85.81 89 TYR A C 1
ATOM 706 O O . TYR A 1 89 ? -17.988 2.963 18.840 1.00 85.81 89 TYR A O 1
ATOM 714 N N . SER A 1 90 ? -15.767 3.174 18.968 1.00 87.44 90 SER A N 1
ATOM 715 C CA . SER A 1 90 ? -15.758 4.539 19.499 1.00 87.44 90 SER A CA 1
ATOM 716 C C . SER A 1 90 ? -15.439 5.572 18.413 1.00 87.44 90 SER A C 1
ATOM 718 O O . SER A 1 90 ? -14.756 5.269 17.435 1.00 87.44 90 SER A O 1
ATOM 720 N N . TYR A 1 91 ? -15.888 6.816 18.616 1.00 89.06 91 TYR A N 1
ATOM 721 C CA . TYR A 1 91 ? -15.589 7.932 17.710 1.00 89.06 91 TYR A CA 1
ATOM 722 C C . TYR A 1 91 ? -14.090 8.245 17.628 1.00 89.06 91 TYR A C 1
ATOM 724 O O . TYR A 1 91 ? -13.576 8.520 16.550 1.00 89.06 91 TYR A O 1
ATOM 732 N N . GLU A 1 92 ? -13.369 8.143 18.744 1.00 88.94 92 GLU A N 1
ATOM 733 C CA . GLU A 1 92 ? -11.914 8.342 18.779 1.00 88.94 92 GLU A CA 1
ATOM 734 C C . GLU A 1 92 ? -11.170 7.277 17.972 1.00 88.94 92 GLU A C 1
ATOM 736 O O . GLU A 1 92 ? -10.248 7.598 17.227 1.00 88.94 92 GLU A O 1
ATOM 741 N N . LEU A 1 93 ? -11.586 6.010 18.073 1.00 89.81 93 LEU A N 1
ATOM 742 C CA . LEU A 1 93 ? -11.021 4.955 17.240 1.00 89.81 93 LEU A CA 1
ATOM 743 C C . LEU A 1 93 ? -11.360 5.188 15.764 1.00 89.81 93 LEU A C 1
ATOM 745 O O . LEU A 1 93 ? -10.511 4.976 14.905 1.00 89.81 93 LEU A O 1
ATOM 749 N N . GLN A 1 94 ? -12.583 5.629 15.462 1.00 90.12 94 GLN A N 1
ATOM 750 C CA . GLN A 1 94 ? -12.983 5.954 14.095 1.00 90.12 94 GLN A CA 1
ATOM 751 C C . GLN A 1 94 ? -12.114 7.069 13.499 1.00 90.12 94 GLN A C 1
ATOM 753 O O . GLN A 1 94 ? -11.692 6.929 12.352 1.00 90.12 94 GLN A O 1
ATOM 758 N N . ALA A 1 95 ? -11.812 8.120 14.269 1.00 91.31 95 ALA A N 1
ATOM 759 C CA . ALA A 1 95 ? -10.897 9.183 13.859 1.00 91.31 95 ALA A CA 1
ATOM 760 C C . ALA A 1 95 ? -9.486 8.633 13.603 1.00 91.31 95 ALA A C 1
ATOM 762 O O . ALA A 1 95 ? -8.990 8.759 12.492 1.00 91.31 95 ALA A O 1
ATOM 763 N N . LYS A 1 96 ? -8.905 7.885 14.554 1.00 90.69 96 LYS A N 1
ATOM 764 C CA . LYS A 1 96 ? -7.567 7.278 14.398 1.00 90.69 96 LYS A CA 1
ATOM 765 C C . LYS A 1 96 ? -7.449 6.378 13.169 1.00 90.69 96 LYS A C 1
ATOM 767 O O . LYS A 1 96 ? -6.445 6.406 12.466 1.00 90.69 96 LYS A O 1
ATOM 772 N N . VAL A 1 97 ? -8.469 5.560 12.914 1.00 92.06 97 VAL A N 1
ATOM 773 C CA . VAL A 1 97 ? -8.504 4.683 11.737 1.00 92.06 97 VAL A CA 1
ATOM 774 C C . VAL A 1 97 ? -8.608 5.506 10.456 1.00 92.06 97 VAL A C 1
ATOM 776 O O . VAL A 1 97 ? -7.944 5.181 9.477 1.00 92.06 97 VAL A O 1
ATOM 779 N N . PHE A 1 98 ? -9.417 6.566 10.447 1.00 91.06 98 PHE A N 1
ATOM 780 C CA . PHE A 1 98 ? -9.523 7.457 9.296 1.00 91.06 98 PHE A CA 1
ATOM 781 C C . PHE A 1 98 ? -8.203 8.184 9.019 1.00 91.06 98 PHE A C 1
ATOM 783 O O . PHE A 1 98 ? -7.743 8.147 7.880 1.00 91.06 98 PHE A O 1
ATOM 790 N N . ASP A 1 99 ? -7.577 8.759 10.045 1.00 92.62 99 ASP A N 1
ATOM 791 C CA . ASP A 1 99 ? -6.292 9.458 9.945 1.00 92.62 99 ASP A CA 1
ATOM 792 C C . ASP A 1 99 ? -5.214 8.520 9.396 1.00 92.62 99 ASP A C 1
ATOM 794 O O . ASP A 1 99 ? -4.556 8.840 8.409 1.00 92.62 99 ASP A O 1
ATOM 798 N N . ARG A 1 100 ? -5.134 7.290 9.918 1.00 90.88 100 ARG A N 1
ATOM 799 C CA . ARG A 1 100 ? -4.214 6.275 9.391 1.00 90.88 100 ARG A CA 1
ATOM 800 C C . ARG A 1 100 ? -4.480 5.936 7.922 1.00 90.88 100 ARG A C 1
ATOM 802 O O . ARG A 1 100 ? -3.543 5.694 7.165 1.00 90.88 100 ARG A O 1
ATOM 809 N N . MET A 1 101 ? -5.742 5.865 7.503 1.00 91.19 101 MET A N 1
ATOM 810 C CA . MET A 1 101 ? -6.063 5.613 6.095 1.00 91.19 101 MET A CA 1
ATOM 811 C C . MET A 1 101 ? -5.685 6.797 5.198 1.00 91.19 101 MET A C 1
ATOM 813 O O . MET A 1 101 ? -5.288 6.564 4.062 1.00 91.19 101 MET A O 1
ATOM 817 N N . VAL A 1 102 ? -5.790 8.037 5.688 1.00 92.00 102 VAL A N 1
ATOM 818 C CA . VAL A 1 102 ? -5.329 9.239 4.972 1.00 92.00 102 VAL A CA 1
ATOM 819 C C . VAL A 1 102 ? -3.808 9.226 4.831 1.00 92.00 102 VAL A C 1
ATOM 821 O O . VAL A 1 102 ? -3.312 9.391 3.724 1.00 92.00 102 VAL A O 1
ATOM 824 N N . GLU A 1 103 ? -3.072 8.920 5.900 1.00 90.56 103 GLU A N 1
ATOM 825 C CA . GLU A 1 103 ? -1.609 8.777 5.851 1.00 90.56 103 GLU A CA 1
ATOM 826 C C . GLU A 1 103 ? -1.176 7.732 4.815 1.00 90.56 103 GLU A C 1
ATOM 828 O O . GLU A 1 103 ? -0.300 7.989 3.993 1.00 90.56 103 GLU A O 1
ATOM 833 N N . LEU A 1 104 ? -1.830 6.565 4.794 1.00 88.06 104 LEU A N 1
ATOM 834 C CA . LEU A 1 104 ? -1.543 5.520 3.807 1.00 88.06 104 LEU A CA 1
ATOM 835 C C . LEU A 1 104 ? -1.877 5.955 2.372 1.00 88.06 104 LEU A C 1
ATOM 837 O O . LEU A 1 104 ? -1.191 5.546 1.436 1.00 88.06 104 LEU A O 1
ATOM 841 N N . GLU A 1 105 ? -2.927 6.755 2.175 1.00 87.19 105 GLU A N 1
ATOM 842 C CA . GLU A 1 105 ? -3.240 7.358 0.875 1.00 87.19 105 GLU A CA 1
ATOM 843 C C . GLU A 1 105 ? -2.171 8.351 0.441 1.00 87.19 105 GLU A C 1
ATOM 845 O O . GLU A 1 105 ? -1.763 8.317 -0.721 1.00 87.19 105 GLU A O 1
ATOM 850 N N . ASP A 1 106 ? -1.679 9.181 1.351 1.00 86.12 106 ASP A N 1
ATOM 851 C CA . ASP A 1 106 ? -0.632 10.156 1.065 1.00 86.12 106 ASP A CA 1
ATOM 852 C C . ASP A 1 106 ? 0.703 9.469 0.760 1.00 86.12 106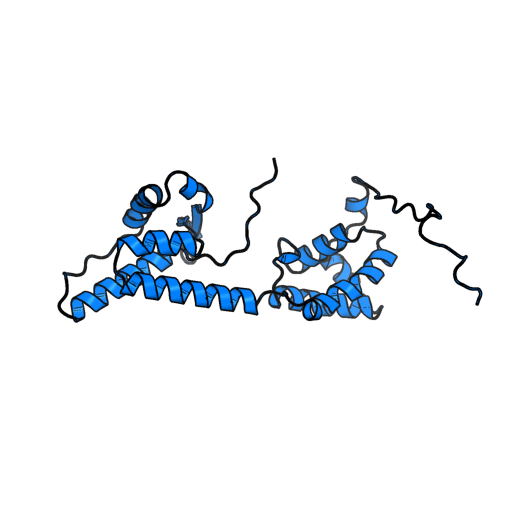 ASP A C 1
ATOM 854 O O . ASP A 1 106 ? 1.332 9.783 -0.250 1.00 86.12 106 ASP A O 1
ATOM 858 N N . GLU A 1 107 ? 1.102 8.464 1.544 1.00 84.12 107 GLU A N 1
ATOM 859 C CA . GLU A 1 107 ? 2.282 7.628 1.277 1.00 84.12 107 GLU A CA 1
ATOM 860 C C . GLU A 1 107 ? 2.174 6.923 -0.081 1.00 84.12 107 GLU A C 1
ATOM 862 O O . GLU A 1 107 ? 3.111 6.911 -0.892 1.00 84.12 107 GLU A O 1
ATOM 867 N N . PHE A 1 108 ? 1.004 6.351 -0.366 1.00 80.56 108 PHE A N 1
ATOM 868 C CA . PHE A 1 108 ? 0.756 5.684 -1.631 1.00 80.56 108 PHE A CA 1
ATOM 869 C C . PHE A 1 108 ? 0.809 6.675 -2.797 1.00 80.56 108 PHE A C 1
ATOM 871 O O . PHE A 1 108 ? 1.507 6.426 -3.778 1.00 80.56 108 PHE A O 1
ATOM 878 N N . ASN A 1 109 ? 0.159 7.830 -2.689 1.00 76.75 109 ASN A N 1
ATOM 879 C CA . ASN A 1 109 ? 0.159 8.854 -3.731 1.00 76.75 109 ASN A CA 1
ATOM 880 C C . ASN A 1 109 ? 1.543 9.470 -3.949 1.00 76.75 109 ASN A C 1
ATOM 882 O O . ASN A 1 109 ? 1.929 9.661 -5.102 1.00 76.75 109 ASN A O 1
ATOM 886 N N . ALA A 1 110 ? 2.307 9.714 -2.884 1.00 76.00 110 ALA A N 1
ATOM 887 C CA . ALA A 1 110 ? 3.680 10.207 -2.961 1.00 76.00 110 ALA A CA 1
ATOM 888 C C . ALA A 1 110 ? 4.614 9.203 -3.649 1.00 76.00 110 ALA A C 1
ATOM 890 O O . ALA A 1 110 ? 5.516 9.587 -4.392 1.00 76.00 110 ALA A O 1
ATOM 891 N N . SER A 1 111 ? 4.396 7.903 -3.430 1.00 69.88 111 SER A N 1
ATOM 892 C CA . SER A 1 111 ? 5.202 6.860 -4.068 1.00 69.88 111 SER A CA 1
ATOM 893 C C . SER A 1 111 ? 4.808 6.589 -5.523 1.00 69.88 111 SER A C 1
ATOM 895 O O . SER A 1 111 ? 5.632 6.087 -6.294 1.00 69.88 111 SER A O 1
ATOM 897 N N . ARG A 1 112 ? 3.573 6.895 -5.933 1.00 67.88 112 ARG A N 1
ATOM 898 C CA . ARG A 1 112 ? 3.102 6.655 -7.301 1.00 67.88 112 ARG A CA 1
ATOM 899 C C . ARG A 1 112 ? 3.740 7.610 -8.299 1.00 67.88 112 ARG A C 1
ATOM 901 O O . ARG A 1 112 ? 3.789 8.818 -8.110 1.00 67.88 112 ARG A O 1
ATOM 908 N N . ILE A 1 113 ? 4.081 7.058 -9.458 1.00 64.12 113 ILE A N 1
ATOM 909 C CA . ILE A 1 113 ? 4.464 7.829 -10.640 1.00 64.12 113 ILE A CA 1
ATOM 910 C C . ILE A 1 113 ? 3.172 8.355 -11.282 1.00 64.12 113 ILE A C 1
ATOM 912 O O . ILE A 1 113 ? 2.667 7.776 -12.250 1.00 64.12 113 ILE A O 1
ATOM 916 N N . THR A 1 114 ? 2.543 9.366 -10.689 1.00 62.22 114 THR A N 1
ATOM 917 C CA . THR A 1 114 ? 1.283 9.943 -11.198 1.00 62.22 114 THR A CA 1
ATOM 918 C C . THR A 1 114 ? 1.541 11.019 -12.244 1.00 62.22 114 THR A C 1
ATOM 920 O O . THR A 1 114 ? 0.811 11.105 -13.231 1.00 62.22 114 THR A O 1
ATOM 923 N N . THR A 1 115 ? 2.610 11.796 -12.074 1.00 69.56 115 THR A N 1
ATOM 924 C CA . THR A 1 115 ? 2.919 12.928 -12.943 1.00 69.56 115 THR A CA 1
ATOM 925 C C . THR A 1 115 ? 3.507 12.450 -14.266 1.00 69.56 115 THR A C 1
ATOM 927 O O . THR A 1 115 ? 4.452 11.659 -14.300 1.00 69.56 115 THR A O 1
ATOM 930 N N . THR A 1 116 ? 3.007 12.993 -15.382 1.00 68.06 116 THR A N 1
ATOM 931 C CA . THR A 1 116 ? 3.564 12.772 -16.730 1.00 68.06 116 THR A CA 1
ATOM 932 C C . THR A 1 116 ? 5.078 12.975 -16.752 1.00 68.06 116 THR A C 1
ATOM 934 O O . THR A 1 116 ? 5.776 12.200 -17.395 1.00 68.06 116 THR A O 1
ATOM 937 N N . ARG A 1 117 ? 5.579 13.959 -15.987 1.00 69.69 117 ARG A N 1
ATOM 938 C CA . ARG A 1 117 ? 7.001 14.285 -15.809 1.00 69.69 117 ARG A CA 1
ATOM 939 C C . ARG A 1 117 ? 7.846 13.085 -15.381 1.00 69.69 117 ARG A C 1
ATOM 941 O O . ARG A 1 117 ? 8.908 12.866 -15.955 1.00 69.69 117 ARG A O 1
ATOM 948 N N . ASP A 1 118 ? 7.352 12.290 -14.443 1.00 74.75 118 ASP A N 1
ATOM 949 C CA . ASP A 1 118 ? 8.092 11.158 -13.883 1.00 74.75 118 ASP A CA 1
ATOM 950 C C . ASP A 1 118 ? 8.086 9.960 -14.851 1.00 74.75 118 ASP A C 1
ATOM 952 O O . ASP A 1 118 ? 9.020 9.161 -14.886 1.00 74.75 118 ASP A O 1
ATOM 956 N N . ARG A 1 119 ? 7.071 9.875 -15.726 1.00 80.50 119 ARG A N 1
ATOM 957 C CA . ARG A 1 119 ? 6.965 8.856 -16.789 1.00 80.50 119 ARG A CA 1
ATOM 958 C C . ARG A 1 119 ? 7.725 9.207 -18.064 1.00 80.50 119 ARG A C 1
ATOM 960 O O . ARG A 1 119 ? 7.852 8.343 -18.934 1.00 80.50 119 ARG A O 1
ATOM 967 N N . ILE A 1 120 ? 8.239 10.436 -18.193 1.00 84.56 120 ILE A N 1
ATOM 968 C CA . ILE A 1 120 ? 8.940 10.903 -19.402 1.00 84.56 120 ILE A CA 1
ATOM 969 C C . ILE A 1 120 ? 10.062 9.943 -19.785 1.00 84.56 120 ILE A C 1
ATOM 971 O O . ILE A 1 120 ? 10.222 9.657 -20.967 1.00 84.56 120 ILE A O 1
ATOM 975 N N . LEU A 1 121 ? 10.813 9.426 -18.809 1.00 84.00 121 LEU A N 1
ATOM 976 C CA . LEU A 1 121 ? 11.926 8.518 -19.079 1.00 84.00 121 LEU A CA 1
ATOM 977 C C . LEU A 1 121 ? 11.478 7.280 -19.866 1.00 84.00 121 LEU A C 1
ATOM 979 O O . LEU A 1 121 ? 12.079 6.926 -20.875 1.00 84.00 121 LEU A O 1
ATOM 983 N N . ILE A 1 122 ? 10.380 6.663 -19.432 1.00 86.31 122 ILE A N 1
ATOM 984 C CA . ILE A 1 122 ? 9.819 5.483 -20.088 1.00 86.31 122 ILE A CA 1
ATOM 985 C C . ILE A 1 122 ? 9.337 5.868 -21.485 1.00 86.31 122 ILE A C 1
ATOM 987 O O . ILE A 1 122 ? 9.721 5.235 -22.462 1.00 86.31 122 ILE A O 1
ATOM 991 N N . HIS A 1 123 ? 8.543 6.935 -21.598 1.00 86.88 123 HIS A N 1
ATOM 992 C CA . HIS A 1 123 ? 8.003 7.376 -22.885 1.00 86.88 123 HIS A CA 1
ATOM 993 C C . HIS A 1 123 ? 9.093 7.738 -23.901 1.00 86.88 123 HIS A C 1
ATOM 995 O O . HIS A 1 123 ? 8.906 7.498 -25.090 1.00 86.88 123 HIS A O 1
ATOM 1001 N N . LYS A 1 124 ? 10.235 8.263 -23.443 1.00 86.94 124 LYS A N 1
ATOM 1002 C CA . LYS A 1 124 ? 11.399 8.548 -24.288 1.00 86.94 124 LYS A CA 1
ATOM 1003 C C . LYS A 1 124 ? 12.144 7.293 -24.725 1.00 86.94 124 LYS A C 1
ATOM 1005 O O . LYS A 1 124 ? 12.634 7.275 -25.842 1.00 86.94 124 LYS A O 1
ATOM 1010 N N . ALA A 1 125 ? 12.227 6.264 -23.885 1.00 85.31 125 ALA A N 1
ATOM 1011 C CA . ALA A 1 125 ? 12.928 5.021 -24.212 1.00 85.31 125 ALA A CA 1
ATOM 1012 C C . ALA A 1 125 ? 12.118 4.095 -25.141 1.00 85.31 125 ALA A C 1
ATOM 1014 O O . ALA A 1 125 ? 12.683 3.354 -25.941 1.00 85.31 125 ALA A O 1
ATOM 1015 N N . VAL A 1 126 ? 10.786 4.139 -25.058 1.00 86.50 126 VAL A N 1
ATOM 1016 C CA . VAL A 1 126 ? 9.888 3.273 -25.838 1.00 86.50 126 VAL A CA 1
ATOM 1017 C C . VAL A 1 126 ? 10.070 3.350 -27.367 1.00 86.50 126 VAL A C 1
ATOM 1019 O O . VAL A 1 126 ? 10.063 2.275 -27.966 1.00 86.50 126 VAL A O 1
ATOM 1022 N N . PRO A 1 127 ? 10.241 4.515 -28.032 1.00 84.50 127 PRO A N 1
ATOM 1023 C CA . PRO A 1 127 ? 10.481 4.546 -29.481 1.00 84.50 127 PRO A CA 1
ATOM 1024 C C . PRO A 1 127 ? 11.745 3.776 -29.887 1.00 84.50 127 PRO A C 1
ATOM 1026 O O . PRO A 1 127 ? 11.678 2.967 -30.804 1.00 84.50 127 PRO A O 1
ATOM 1029 N N . TYR A 1 128 ? 12.846 3.908 -29.143 1.00 82.62 128 TYR A N 1
ATOM 1030 C CA . TYR A 1 128 ? 14.078 3.153 -29.409 1.00 82.62 128 TYR A CA 1
ATOM 1031 C C . TYR A 1 128 ? 13.871 1.638 -29.249 1.00 82.62 128 TYR A C 1
ATOM 1033 O O . TYR A 1 128 ? 14.356 0.829 -30.040 1.00 82.62 128 TYR A O 1
ATOM 1041 N N . ILE A 1 129 ? 13.085 1.230 -28.246 1.00 81.06 129 ILE A N 1
ATOM 1042 C CA . ILE A 1 129 ? 12.709 -0.178 -28.059 1.00 81.06 129 ILE A CA 1
ATOM 1043 C C . ILE A 1 129 ? 11.835 -0.667 -29.221 1.00 81.06 129 ILE A C 1
ATOM 1045 O O . ILE A 1 129 ? 12.012 -1.795 -29.687 1.00 81.06 129 ILE A O 1
ATOM 1049 N N . PHE A 1 130 ? 10.908 0.163 -29.702 1.00 83.31 130 PHE A N 1
ATOM 1050 C CA . PHE A 1 130 ? 10.059 -0.146 -30.850 1.00 83.31 130 PHE A CA 1
ATOM 1051 C C . PHE A 1 130 ? 10.881 -0.325 -32.128 1.00 83.31 130 PHE A C 1
ATOM 1053 O O . PHE A 1 130 ? 10.697 -1.324 -32.816 1.00 83.31 130 PHE A O 1
ATOM 1060 N N . GLU A 1 131 ? 11.825 0.570 -32.412 1.00 79.69 131 GLU A N 1
ATOM 1061 C CA . GLU A 1 131 ? 12.695 0.487 -33.593 1.00 79.69 131 GLU A CA 1
ATOM 1062 C C . GLU A 1 131 ? 13.514 -0.807 -33.618 1.00 79.69 131 GLU A C 1
ATOM 1064 O O . GLU A 1 131 ? 13.669 -1.429 -34.668 1.00 79.69 131 GLU A O 1
ATOM 1069 N N . ARG A 1 132 ? 13.983 -1.266 -32.453 1.00 74.06 132 ARG A N 1
ATOM 1070 C CA . ARG A 1 132 ? 14.822 -2.467 -32.359 1.00 74.06 132 ARG A CA 1
ATOM 1071 C C . ARG A 1 132 ? 14.041 -3.779 -32.322 1.00 74.06 132 ARG A C 1
ATOM 1073 O O . ARG A 1 132 ? 14.516 -4.794 -32.825 1.00 74.06 132 ARG A O 1
ATOM 1080 N N . THR A 1 133 ? 12.876 -3.788 -31.673 1.00 73.75 133 THR A N 1
ATOM 1081 C CA . THR A 1 133 ? 12.107 -5.021 -31.407 1.00 73.75 133 THR A CA 1
ATOM 1082 C C . THR A 1 133 ? 10.854 -5.169 -32.268 1.00 73.75 133 THR A C 1
ATOM 1084 O O . THR A 1 133 ? 10.322 -6.274 -32.372 1.00 73.75 133 THR A O 1
ATOM 1087 N N . GLY A 1 134 ? 10.343 -4.078 -32.845 1.00 76.19 134 GLY A N 1
ATOM 1088 C CA . GLY A 1 134 ? 9.060 -4.026 -33.553 1.00 76.19 134 GLY A CA 1
ATOM 1089 C C . GLY A 1 134 ? 7.837 -4.311 -32.669 1.00 76.19 134 GLY A C 1
ATOM 1090 O O . GLY A 1 134 ? 6.734 -4.504 -33.180 1.00 76.19 134 GLY A O 1
ATOM 1091 N N . ALA A 1 135 ? 8.001 -4.394 -31.343 1.00 72.25 135 ALA A N 1
ATOM 1092 C CA . ALA A 1 135 ? 6.921 -4.746 -30.428 1.00 72.25 135 ALA A CA 1
ATOM 1093 C C . ALA A 1 135 ? 5.960 -3.569 -30.229 1.00 72.25 135 ALA A C 1
ATOM 1095 O O . ALA A 1 135 ? 6.386 -2.458 -29.948 1.00 72.25 135 ALA A O 1
ATOM 1096 N N . CYS A 1 136 ? 4.648 -3.797 -30.302 1.00 80.94 136 CYS A N 1
ATOM 1097 C CA . CYS A 1 136 ? 3.679 -2.718 -30.110 1.00 80.94 136 CYS A CA 1
ATOM 1098 C C . CYS A 1 136 ? 3.790 -2.061 -28.718 1.00 80.94 136 CYS A C 1
ATOM 1100 O O . CYS A 1 136 ? 4.072 -2.725 -27.714 1.00 80.94 136 CYS A O 1
ATOM 1102 N N . PHE A 1 137 ? 3.501 -0.755 -28.652 1.00 82.12 137 PHE A N 1
ATOM 1103 C CA . PHE A 1 137 ? 3.616 0.066 -27.439 1.00 82.12 137 PHE A CA 1
ATOM 1104 C C . PHE A 1 137 ? 3.042 -0.592 -26.165 1.00 82.12 137 PHE A C 1
ATOM 1106 O O . PHE A 1 137 ? 3.749 -0.617 -25.156 1.00 82.12 137 PHE A O 1
ATOM 1113 N N . PRO A 1 138 ? 1.832 -1.196 -26.162 1.00 81.88 138 PRO A N 1
ATOM 1114 C CA . PRO A 1 138 ? 1.291 -1.837 -24.961 1.00 81.88 138 PRO A CA 1
ATOM 1115 C C . PRO A 1 138 ? 2.160 -2.980 -24.416 1.00 81.88 138 PRO A C 1
ATOM 1117 O O . PRO A 1 138 ? 2.271 -3.140 -23.201 1.00 81.88 138 PRO A O 1
ATOM 1120 N N . ARG A 1 139 ? 2.806 -3.762 -25.294 1.00 79.88 139 ARG A N 1
ATOM 1121 C CA . ARG A 1 139 ? 3.689 -4.866 -24.884 1.00 79.88 139 ARG A CA 1
ATOM 1122 C C . ARG A 1 139 ? 5.002 -4.350 -24.310 1.00 79.88 139 ARG A C 1
ATOM 1124 O O . ARG A 1 139 ? 5.490 -4.933 -23.348 1.00 79.88 139 ARG A O 1
ATOM 1131 N N . ILE A 1 140 ? 5.527 -3.245 -24.842 1.00 82.75 140 ILE A N 1
ATOM 1132 C CA . ILE A 1 140 ? 6.730 -2.598 -24.303 1.00 82.75 140 ILE A CA 1
ATOM 1133 C C . ILE A 1 140 ? 6.463 -2.085 -22.884 1.00 82.75 140 ILE A C 1
ATOM 1135 O O . ILE A 1 140 ? 7.238 -2.371 -21.975 1.00 82.75 140 ILE A O 1
ATOM 1139 N N . TYR A 1 141 ? 5.339 -1.399 -22.649 1.00 83.75 141 TYR A N 1
ATOM 1140 C CA . TYR A 1 141 ? 4.992 -0.935 -21.300 1.00 83.75 141 TYR A CA 1
ATOM 1141 C C . TYR A 1 141 ? 4.792 -2.089 -20.312 1.00 83.75 141 TYR A C 1
ATOM 1143 O O . TYR A 1 141 ? 5.215 -1.978 -19.162 1.00 83.75 141 TYR A O 1
ATOM 1151 N N . LEU A 1 142 ? 4.190 -3.201 -20.752 1.00 80.75 142 LEU A N 1
ATOM 1152 C CA . LEU A 1 142 ? 4.048 -4.403 -19.928 1.00 80.75 142 LEU A CA 1
ATOM 1153 C C . LEU A 1 142 ? 5.420 -4.977 -19.549 1.00 80.75 142 LEU A C 1
ATOM 1155 O O . LEU A 1 142 ? 5.665 -5.241 -18.374 1.00 80.75 142 LEU A O 1
ATOM 1159 N N . ALA A 1 143 ? 6.317 -5.114 -20.525 1.00 79.69 143 ALA A N 1
ATOM 1160 C CA . ALA A 1 143 ? 7.674 -5.614 -20.330 1.00 79.69 143 ALA A CA 1
ATOM 1161 C C . ALA A 1 143 ? 8.476 -4.738 -19.359 1.00 79.69 143 ALA A C 1
ATOM 1163 O O . ALA A 1 143 ? 9.055 -5.251 -18.407 1.00 79.69 143 ALA A O 1
ATOM 1164 N N . ILE A 1 144 ? 8.430 -3.413 -19.529 1.00 83.06 144 ILE A N 1
ATOM 1165 C CA . ILE A 1 144 ? 9.085 -2.468 -18.616 1.00 83.06 144 ILE A CA 1
ATOM 1166 C C . ILE A 1 144 ? 8.491 -2.573 -17.207 1.00 83.06 144 ILE A C 1
ATOM 1168 O O . ILE A 1 144 ? 9.237 -2.591 -16.230 1.00 83.06 144 ILE A O 1
ATOM 1172 N N . SER A 1 145 ? 7.162 -2.675 -17.082 1.00 81.69 145 SER A N 1
ATOM 1173 C CA . SER A 1 145 ? 6.531 -2.825 -15.766 1.00 81.69 145 SER A CA 1
ATOM 1174 C C . SER A 1 145 ? 6.933 -4.134 -15.084 1.00 81.69 145 SER A C 1
ATOM 1176 O O . SER A 1 145 ? 7.287 -4.113 -13.908 1.00 81.69 145 SER A O 1
ATOM 1178 N N . ALA A 1 146 ? 6.996 -5.239 -15.832 1.00 77.00 146 ALA A N 1
ATOM 1179 C CA . ALA A 1 146 ? 7.434 -6.532 -15.323 1.00 77.00 146 ALA A CA 1
ATOM 1180 C C . ALA A 1 146 ? 8.913 -6.509 -14.906 1.00 77.00 146 ALA A C 1
ATOM 1182 O O . ALA A 1 146 ? 9.239 -6.971 -13.816 1.00 77.00 146 ALA A O 1
ATOM 1183 N N . ALA A 1 147 ? 9.784 -5.899 -15.717 1.00 79.25 147 ALA A N 1
ATOM 1184 C CA . ALA A 1 147 ? 11.205 -5.713 -15.415 1.00 79.25 147 ALA A CA 1
ATOM 1185 C C . ALA A 1 147 ? 11.426 -4.871 -14.151 1.00 79.25 147 ALA A C 1
ATOM 1187 O O . ALA A 1 147 ? 12.330 -5.130 -13.359 1.00 79.25 147 ALA A O 1
ATOM 1188 N N . ALA A 1 148 ? 10.561 -3.884 -13.917 1.00 77.62 148 ALA A N 1
ATOM 1189 C CA . ALA A 1 148 ? 10.583 -3.087 -12.700 1.00 77.62 148 ALA A CA 1
ATOM 1190 C C . ALA A 1 148 ? 10.111 -3.872 -11.457 1.00 77.62 148 ALA A C 1
ATOM 1192 O O . ALA A 1 148 ? 10.364 -3.444 -10.327 1.00 77.62 148 ALA A O 1
ATOM 1193 N N . GLY A 1 149 ? 9.453 -5.022 -11.646 1.00 73.62 149 GLY A N 1
ATOM 1194 C CA . GLY A 1 149 ? 8.795 -5.814 -10.603 1.00 73.62 149 GLY A CA 1
ATOM 1195 C C . GLY A 1 149 ? 7.358 -5.373 -10.309 1.00 73.62 149 GLY A C 1
ATOM 1196 O O . GLY A 1 149 ? 6.784 -5.787 -9.305 1.00 73.62 149 GLY A O 1
ATOM 1197 N N . ALA A 1 150 ? 6.776 -4.527 -11.161 1.00 72.50 150 ALA A N 1
ATOM 1198 C CA . ALA A 1 150 ? 5.387 -4.104 -11.074 1.00 72.50 150 ALA A CA 1
ATOM 1199 C C . ALA A 1 150 ? 4.480 -5.036 -11.894 1.00 72.50 150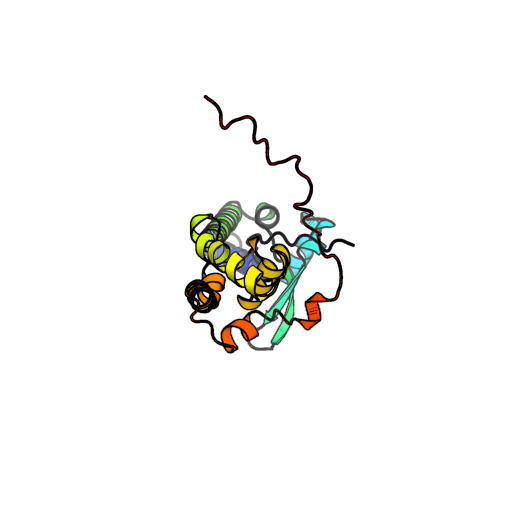 ALA A C 1
ATOM 1201 O O . ALA A 1 150 ? 4.853 -5.562 -12.940 1.00 72.50 150 ALA A O 1
ATOM 1202 N N . THR A 1 151 ? 3.244 -5.218 -11.434 1.00 68.81 151 THR A N 1
ATOM 1203 C CA . THR A 1 151 ? 2.250 -6.044 -12.143 1.00 68.81 151 THR A CA 1
ATOM 1204 C C . THR A 1 151 ? 1.604 -5.311 -13.319 1.00 68.81 151 THR A C 1
ATOM 1206 O O . THR A 1 151 ? 1.090 -5.946 -14.238 1.00 68.81 151 THR A O 1
ATOM 1209 N N . ASN A 1 152 ? 1.608 -3.976 -13.295 1.00 72.25 152 ASN A N 1
ATOM 1210 C CA . ASN A 1 152 ? 1.034 -3.128 -14.328 1.00 72.25 152 ASN A CA 1
ATOM 1211 C C . ASN A 1 152 ? 1.730 -1.758 -14.393 1.00 72.25 152 ASN A C 1
ATOM 1213 O O . ASN A 1 152 ? 2.338 -1.285 -13.435 1.00 72.25 152 ASN A O 1
ATOM 1217 N N . PHE A 1 153 ? 1.600 -1.089 -15.538 1.00 74.56 153 PHE A N 1
ATOM 1218 C CA . PHE A 1 153 ? 2.175 0.238 -15.756 1.00 74.56 153 PHE A CA 1
ATOM 1219 C C . PHE A 1 153 ? 1.545 1.355 -14.886 1.00 74.56 153 PHE A C 1
ATOM 1221 O O . PHE A 1 153 ? 2.289 2.156 -14.321 1.00 74.56 153 PHE A O 1
ATOM 1228 N N . PRO A 1 154 ? 0.206 1.439 -14.698 1.00 73.88 154 PRO A N 1
ATOM 1229 C CA . PRO A 1 154 ? -0.402 2.533 -13.927 1.00 73.88 154 PRO A CA 1
ATOM 1230 C C . PRO A 1 154 ? -0.159 2.478 -12.410 1.00 73.88 154 PRO A C 1
ATOM 1232 O O . PRO A 1 154 ? -0.301 3.506 -11.741 1.00 73.88 154 PRO A O 1
ATOM 1235 N N . GLY A 1 155 ? 0.151 1.294 -11.873 1.00 69.62 155 GLY A N 1
ATOM 1236 C CA . GLY A 1 155 ? 0.473 1.064 -10.461 1.00 69.62 155 GLY A CA 1
ATOM 1237 C C . GLY A 1 155 ? 1.967 1.165 -10.148 1.00 69.62 155 GLY A C 1
ATOM 1238 O O . GLY A 1 155 ? 2.378 0.881 -9.027 1.00 69.62 155 GLY A O 1
ATOM 1239 N N . MET A 1 156 ? 2.791 1.551 -11.124 1.00 74.94 156 MET A N 1
ATOM 1240 C CA . MET A 1 156 ? 4.235 1.632 -10.953 1.00 74.94 156 MET A CA 1
ATOM 1241 C C . MET A 1 156 ? 4.608 2.794 -10.011 1.00 74.9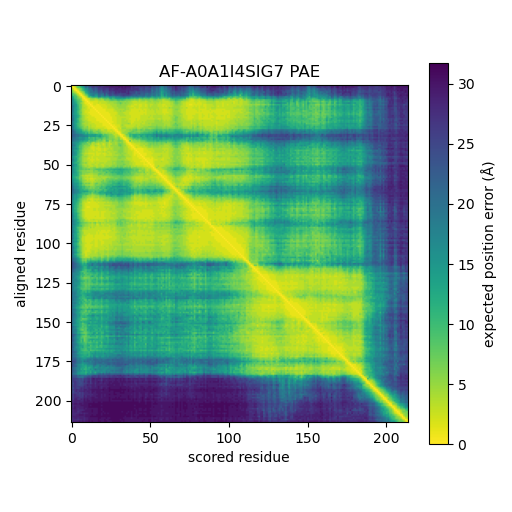4 156 MET A C 1
ATOM 1243 O O . MET A 1 156 ? 4.127 3.921 -10.164 1.00 74.94 156 MET A O 1
ATOM 1247 N N . THR A 1 157 ? 5.456 2.510 -9.018 1.00 80.44 157 THR A N 1
ATOM 1248 C CA . THR A 1 157 ? 5.948 3.491 -8.027 1.00 80.44 157 THR A CA 1
ATOM 1249 C C . THR A 1 157 ? 7.354 3.980 -8.378 1.00 80.44 157 THR A C 1
ATOM 1251 O O . THR A 1 157 ? 8.065 3.323 -9.140 1.00 80.44 157 THR A O 1
ATOM 1254 N N . MET A 1 158 ? 7.798 5.101 -7.805 1.00 76.75 158 MET A N 1
ATOM 1255 C CA . MET A 1 158 ? 9.141 5.653 -8.041 1.00 76.75 158 MET A CA 1
ATOM 1256 C C . MET A 1 158 ? 10.259 4.648 -7.730 1.00 76.75 158 MET A C 1
ATOM 1258 O O . MET A 1 158 ? 11.250 4.587 -8.454 1.00 76.75 158 MET A O 1
ATOM 1262 N N . GLY A 1 159 ? 10.072 3.791 -6.720 1.00 77.38 159 GLY A N 1
ATOM 1263 C CA . GLY A 1 159 ? 11.009 2.705 -6.415 1.00 77.38 159 GLY A CA 1
ATOM 1264 C C . GLY A 1 159 ? 11.112 1.659 -7.532 1.00 77.38 159 GLY A C 1
ATOM 1265 O O . GLY A 1 159 ? 12.204 1.178 -7.822 1.00 77.38 159 GLY A O 1
ATOM 1266 N N . HIS A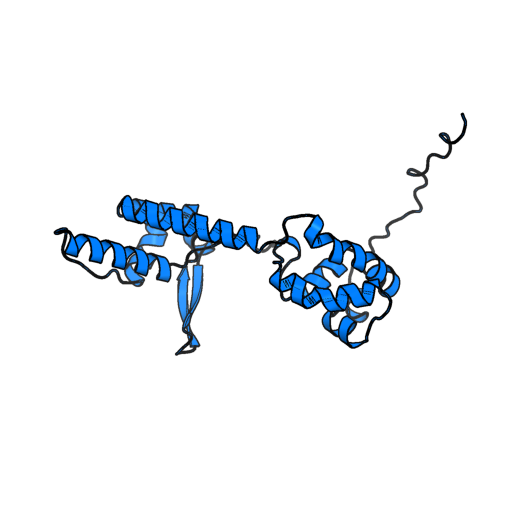 1 160 ? 10.002 1.347 -8.208 1.00 80.56 160 HIS A N 1
ATOM 1267 C CA . HIS A 1 160 ? 10.012 0.485 -9.393 1.00 80.56 160 HIS A CA 1
ATOM 1268 C C . HIS A 1 160 ? 10.739 1.177 -10.559 1.00 80.56 160 HIS A C 1
ATOM 1270 O O . HIS A 1 160 ? 11.584 0.559 -11.203 1.00 80.56 160 HIS A O 1
ATOM 1276 N N . LEU A 1 161 ? 10.484 2.473 -10.794 1.00 81.62 161 LEU A N 1
ATOM 1277 C CA . LEU A 1 161 ? 11.170 3.240 -11.844 1.00 81.62 161 LEU A CA 1
ATOM 1278 C C . LEU A 1 161 ? 12.679 3.295 -11.625 1.00 81.62 161 LEU A C 1
ATOM 1280 O O . LEU A 1 161 ? 13.422 3.110 -12.579 1.00 81.62 161 LEU A O 1
ATOM 1284 N N . ALA A 1 162 ? 13.139 3.492 -10.389 1.00 81.69 162 ALA A N 1
ATOM 1285 C CA . ALA A 1 162 ? 14.563 3.544 -10.070 1.00 81.69 162 ALA A CA 1
ATOM 1286 C C . ALA A 1 162 ? 15.317 2.270 -10.497 1.00 81.69 162 ALA A C 1
ATOM 1288 O O . ALA A 1 162 ? 16.467 2.357 -10.921 1.00 81.69 162 ALA A O 1
ATOM 1289 N N . ARG A 1 163 ? 14.662 1.100 -10.456 1.00 81.06 163 ARG A N 1
ATOM 1290 C CA . ARG A 1 163 ? 15.250 -0.180 -10.893 1.00 81.06 163 ARG A CA 1
ATOM 1291 C C . ARG A 1 163 ? 15.456 -0.256 -12.403 1.00 81.06 163 ARG A C 1
ATOM 1293 O O . ARG A 1 163 ? 16.421 -0.861 -12.852 1.00 81.06 163 ARG A O 1
ATOM 1300 N N . VAL A 1 164 ? 14.561 0.361 -13.175 1.00 82.62 164 VAL A N 1
ATOM 1301 C CA . VAL A 1 164 ? 14.620 0.371 -14.647 1.00 82.62 164 VAL A CA 1
ATOM 1302 C C . VAL A 1 164 ? 15.223 1.657 -15.213 1.00 82.62 164 VAL A C 1
ATOM 1304 O O . VAL A 1 164 ? 15.467 1.745 -16.411 1.00 82.62 164 VAL A 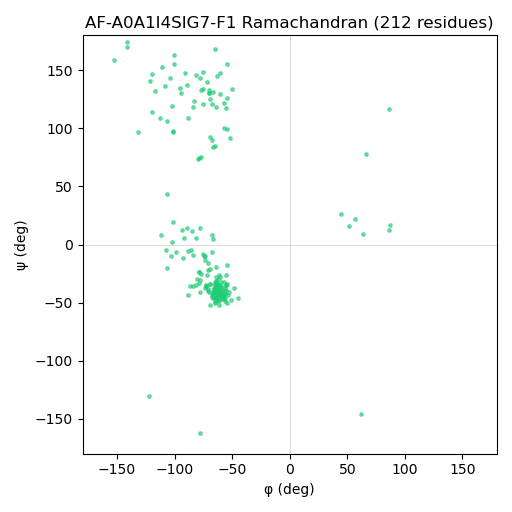O 1
ATOM 1307 N N . ALA A 1 165 ? 15.498 2.662 -14.382 1.00 84.62 165 ALA A N 1
ATOM 1308 C CA . ALA A 1 165 ? 15.935 3.970 -14.850 1.00 84.62 165 ALA A CA 1
ATOM 1309 C C . ALA A 1 165 ? 17.290 3.914 -15.564 1.00 84.62 165 ALA A C 1
ATOM 1311 O O . ALA A 1 165 ? 17.449 4.496 -16.634 1.00 84.62 165 ALA A O 1
ATOM 1312 N N . THR A 1 166 ? 18.256 3.188 -15.001 1.00 84.00 166 THR A N 1
ATOM 1313 C CA . THR A 1 166 ? 19.593 3.032 -15.585 1.00 84.00 166 THR A CA 1
ATOM 1314 C C . THR A 1 166 ? 19.580 2.286 -16.925 1.00 84.00 166 THR A C 1
ATOM 1316 O O . THR A 1 166 ? 20.137 2.842 -17.875 1.00 84.00 166 THR A O 1
ATOM 1319 N N . PRO A 1 167 ? 18.926 1.113 -17.080 1.00 81.81 167 PRO A N 1
ATOM 1320 C CA . PRO A 1 167 ? 18.821 0.465 -18.386 1.00 81.81 167 PRO A CA 1
ATOM 1321 C C . PRO A 1 167 ? 18.052 1.317 -19.401 1.00 81.81 167 PRO A C 1
ATOM 1323 O O . PRO A 1 167 ? 18.493 1.441 -20.538 1.00 81.81 167 PRO A O 1
ATOM 1326 N N . LEU A 1 168 ? 16.961 1.987 -19.009 1.00 83.94 168 LEU A N 1
ATOM 1327 C CA . LEU A 1 168 ? 16.205 2.848 -19.931 1.00 83.94 168 LEU A CA 1
ATOM 1328 C C . LEU A 1 168 ? 17.021 4.055 -20.419 1.00 83.94 168 LEU A C 1
ATOM 1330 O O . LEU A 1 168 ? 16.947 4.394 -21.596 1.00 83.94 168 LEU A O 1
ATOM 1334 N N . LEU A 1 169 ? 17.825 4.679 -19.550 1.00 84.88 169 LEU A N 1
ATOM 1335 C CA . LEU A 1 169 ? 18.735 5.763 -19.939 1.00 84.88 169 LEU A CA 1
ATOM 1336 C C . LEU A 1 169 ? 19.842 5.279 -20.882 1.00 84.88 169 LEU A C 1
ATOM 1338 O O . LEU A 1 169 ? 20.208 5.993 -21.812 1.00 84.88 169 LEU A O 1
ATOM 1342 N N . ARG A 1 170 ? 20.378 4.073 -20.663 1.00 82.06 170 ARG A N 1
ATOM 1343 C CA . ARG A 1 170 ? 21.375 3.475 -21.566 1.00 82.06 170 ARG A CA 1
ATOM 1344 C C . ARG A 1 170 ? 20.790 3.181 -22.939 1.00 82.06 170 ARG A C 1
ATOM 1346 O O . ARG A 1 170 ? 21.410 3.536 -23.933 1.00 82.06 170 ARG A O 1
ATOM 1353 N N . ILE A 1 171 ? 19.581 2.618 -22.978 1.00 81.12 171 ILE A N 1
ATOM 1354 C CA . ILE A 1 171 ? 18.838 2.370 -24.220 1.00 81.12 171 ILE A CA 1
ATOM 1355 C C . ILE A 1 171 ? 18.557 3.687 -24.952 1.00 81.12 171 ILE A C 1
ATOM 1357 O O . ILE A 1 171 ? 18.728 3.755 -26.162 1.00 81.12 171 ILE A O 1
ATOM 1361 N N . GLN A 1 172 ? 18.183 4.745 -24.226 1.00 82.69 172 GLN A N 1
ATOM 1362 C CA . GLN A 1 172 ? 17.956 6.068 -24.814 1.00 82.69 172 GLN A CA 1
ATOM 1363 C C . GLN A 1 172 ? 19.225 6.663 -25.451 1.00 82.69 172 GLN A C 1
ATOM 1365 O O . GLN A 1 172 ? 19.124 7.385 -26.435 1.00 82.69 172 GLN A O 1
ATOM 1370 N N . ASN A 1 173 ? 20.401 6.392 -24.883 1.00 83.31 173 ASN A N 1
ATOM 1371 C CA . ASN A 1 173 ? 21.680 6.918 -25.364 1.00 83.31 173 ASN A CA 1
ATOM 1372 C C . ASN A 1 173 ? 22.404 5.964 -26.333 1.00 83.31 173 ASN A C 1
ATOM 1374 O O . ASN A 1 173 ? 23.595 6.154 -26.564 1.00 83.31 173 ASN A O 1
ATOM 1378 N N . GLU A 1 174 ? 21.729 4.924 -26.837 1.00 75.81 174 GLU A N 1
ATOM 1379 C CA . GLU A 1 174 ? 22.299 3.914 -27.751 1.00 75.81 174 GLU A CA 1
ATOM 1380 C C . GLU A 1 174 ? 23.543 3.183 -27.190 1.00 75.81 174 GLU A C 1
ATOM 1382 O O . GLU A 1 174 ? 24.342 2.609 -27.925 1.00 75.81 174 GLU A O 1
ATOM 1387 N N . ALA A 1 175 ? 23.702 3.177 -25.862 1.00 79.31 175 ALA A N 1
ATOM 1388 C CA . ALA A 1 175 ? 24.778 2.501 -25.135 1.00 79.31 175 ALA A CA 1
ATOM 1389 C C . ALA A 1 175 ? 24.244 1.247 -24.424 1.00 79.31 175 ALA A C 1
ATOM 1391 O O . ALA A 1 175 ? 24.502 1.018 -23.238 1.00 79.31 175 ALA A O 1
ATOM 1392 N N . ASP A 1 176 ? 23.409 0.482 -25.122 1.00 75.75 176 ASP A N 1
ATOM 1393 C CA . ASP A 1 176 ? 22.674 -0.642 -24.563 1.00 75.75 176 ASP A CA 1
ATOM 1394 C C . ASP A 1 176 ? 23.548 -1.896 -24.406 1.00 75.75 176 ASP A C 1
ATOM 1396 O O . ASP A 1 176 ? 24.407 -2.199 -25.235 1.00 75.75 176 ASP A O 1
ATOM 1400 N N . THR A 1 177 ? 23.322 -2.654 -23.332 1.00 78.06 177 THR A N 1
ATOM 1401 C CA . THR A 1 177 ? 23.993 -3.941 -23.104 1.00 78.06 177 THR A CA 1
ATOM 1402 C C . THR A 1 177 ? 23.012 -5.102 -23.227 1.00 78.06 177 THR A C 1
ATOM 1404 O O . THR A 1 177 ? 21.822 -4.957 -22.957 1.00 78.06 177 THR A O 1
ATOM 1407 N 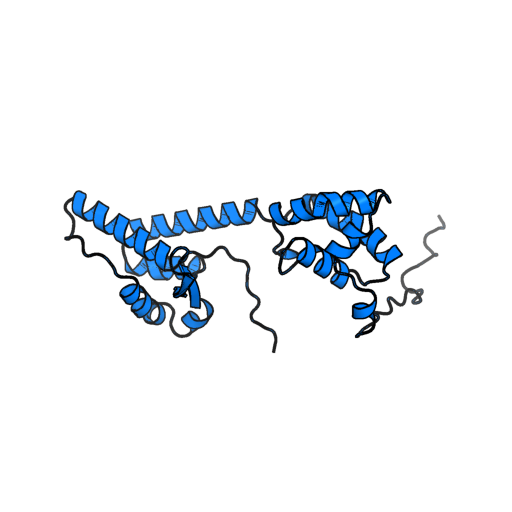N . GLN A 1 178 ? 23.501 -6.291 -23.596 1.00 72.88 178 GLN A N 1
ATOM 1408 C CA . GLN A 1 178 ? 22.662 -7.492 -23.722 1.00 72.88 178 GLN A CA 1
ATOM 1409 C C . GLN A 1 178 ? 21.890 -7.814 -22.424 1.00 72.88 178 GLN A C 1
ATOM 1411 O O . GLN A 1 178 ? 20.730 -8.216 -22.482 1.00 72.88 178 GLN A O 1
ATOM 1416 N N . ALA A 1 179 ? 22.496 -7.547 -21.263 1.00 72.94 179 ALA A N 1
ATOM 1417 C CA . ALA A 1 179 ? 21.867 -7.710 -19.954 1.00 72.94 179 ALA A CA 1
ATOM 1418 C C . ALA A 1 179 ? 20.656 -6.776 -19.744 1.00 72.94 179 ALA A C 1
ATOM 1420 O O . ALA A 1 179 ? 19.671 -7.178 -19.125 1.00 72.94 179 ALA A O 1
ATOM 1421 N N . ASP A 1 180 ? 20.684 -5.556 -20.295 1.00 74.31 180 ASP A N 1
ATOM 1422 C CA . ASP A 1 180 ? 19.556 -4.616 -20.210 1.00 74.31 180 ASP A CA 1
ATOM 1423 C C . ASP A 1 180 ? 18.322 -5.166 -20.956 1.00 74.31 180 ASP A C 1
ATOM 1425 O O . ASP A 1 180 ? 17.182 -4.993 -20.522 1.00 74.31 180 ASP A O 1
ATOM 1429 N N . TRP A 1 181 ? 18.544 -5.900 -22.049 1.00 71.50 181 TRP A N 1
ATOM 1430 C CA . TRP A 1 181 ? 17.484 -6.554 -22.825 1.00 71.50 181 TRP A CA 1
ATOM 1431 C C . TRP A 1 181 ? 16.980 -7.848 -22.191 1.00 71.50 181 TRP A C 1
ATOM 1433 O O . TRP A 1 181 ? 15.791 -8.160 -22.294 1.00 71.50 181 TRP A O 1
ATOM 1443 N N . GLU A 1 182 ? 17.855 -8.584 -21.508 1.00 72.44 182 GLU A N 1
ATOM 1444 C CA . GLU A 1 182 ? 17.474 -9.765 -20.728 1.00 72.44 182 GLU A CA 1
ATOM 1445 C C . GLU A 1 182 ? 16.533 -9.394 -19.581 1.00 72.44 182 GLU A C 1
ATOM 1447 O O . GLU A 1 182 ? 15.521 -10.074 -19.391 1.00 72.44 182 GLU A O 1
ATOM 1452 N N . LEU A 1 183 ? 16.804 -8.276 -18.896 1.00 72.06 183 LEU A N 1
ATOM 1453 C CA . LEU A 1 183 ? 15.927 -7.715 -17.862 1.00 72.06 183 LEU A CA 1
ATOM 1454 C C . LEU A 1 183 ? 14.542 -7.351 -18.403 1.00 72.06 183 LEU A C 1
ATOM 1456 O O . LEU A 1 183 ? 13.543 -7.535 -17.713 1.00 72.06 183 LEU A O 1
ATOM 1460 N N . LEU A 1 184 ? 14.462 -6.856 -19.640 1.00 67.50 184 LEU A N 1
ATOM 1461 C CA . LEU A 1 184 ? 13.190 -6.485 -20.254 1.00 67.50 184 LEU A CA 1
ATOM 1462 C C . LEU A 1 184 ? 12.355 -7.695 -20.704 1.00 67.50 184 LEU A C 1
ATOM 1464 O O . LEU A 1 184 ? 11.197 -7.508 -21.065 1.00 67.50 184 LEU A O 1
ATOM 1468 N N . HIS A 1 185 ? 12.875 -8.930 -20.671 1.00 59.12 185 HIS A N 1
ATOM 1469 C CA . HIS A 1 185 ? 12.168 -10.162 -21.070 1.00 59.12 185 HIS A CA 1
ATOM 1470 C C . HIS A 1 185 ? 11.360 -10.051 -22.382 1.00 59.12 185 HIS A C 1
ATOM 1472 O O . HIS A 1 185 ? 10.406 -10.803 -22.615 1.00 59.12 185 HIS A O 1
ATOM 1478 N N . ILE A 1 186 ? 11.744 -9.147 -23.289 1.00 54.78 186 ILE A N 1
ATOM 1479 C CA . ILE A 1 186 ? 11.142 -9.033 -24.617 1.00 54.78 186 ILE A CA 1
ATOM 1480 C C . ILE A 1 186 ? 11.781 -10.129 -25.470 1.00 54.78 186 ILE A C 1
ATOM 1482 O O . ILE A 1 186 ? 12.653 -9.883 -26.298 1.00 54.78 186 ILE A O 1
ATOM 1486 N N . SER A 1 187 ? 11.399 -11.387 -25.234 1.00 40.84 187 SER A N 1
ATOM 1487 C CA . SER A 1 187 ? 11.866 -12.469 -26.097 1.00 40.84 187 SER A CA 1
ATOM 1488 C C . SER A 1 187 ? 11.210 -12.314 -27.470 1.00 40.84 187 SER A C 1
ATOM 1490 O O . SER A 1 187 ? 9.981 -12.313 -27.595 1.00 40.84 187 SER A O 1
ATOM 1492 N N . GLY A 1 188 ? 12.023 -12.251 -28.528 1.00 40.25 188 GLY A N 1
ATOM 1493 C CA . GLY A 1 188 ? 11.542 -12.246 -29.915 1.00 40.25 188 GLY A CA 1
ATOM 1494 C C . GLY A 1 188 ? 10.624 -13.434 -30.258 1.00 40.25 188 GLY A C 1
ATOM 1495 O O . GLY A 1 188 ? 9.858 -13.389 -31.216 1.00 40.25 188 GLY A O 1
ATOM 1496 N N . LYS A 1 189 ? 10.648 -14.501 -29.446 1.00 37.78 189 LYS A N 1
ATOM 1497 C CA . LYS A 1 189 ? 9.820 -15.707 -29.594 1.00 37.78 189 LYS A CA 1
ATOM 1498 C C . LYS A 1 189 ? 8.389 -15.538 -29.061 1.00 37.78 189 LYS A C 1
ATOM 1500 O O . LYS A 1 189 ? 7.475 -16.129 -29.628 1.00 37.78 189 LYS A O 1
ATOM 1505 N N . ALA A 1 190 ? 8.167 -14.696 -28.046 1.00 37.66 190 ALA A N 1
ATOM 1506 C CA . ALA A 1 190 ? 6.827 -14.386 -27.528 1.00 37.66 190 ALA A CA 1
ATOM 1507 C C . ALA A 1 190 ? 6.014 -13.459 -28.461 1.00 37.66 190 ALA A C 1
ATOM 1509 O O . ALA A 1 190 ? 4.813 -13.270 -28.257 1.00 37.66 190 ALA A O 1
ATOM 1510 N N . LEU A 1 191 ? 6.654 -12.895 -29.494 1.00 41.78 191 LEU A N 1
ATOM 1511 C CA . LEU A 1 191 ? 6.078 -11.935 -30.444 1.00 41.78 191 LEU A CA 1
ATOM 1512 C C . LEU A 1 191 ? 5.383 -12.570 -31.664 1.00 41.78 191 LEU A C 1
ATOM 1514 O O . LEU A 1 191 ? 4.742 -11.851 -32.419 1.00 41.78 191 LEU A O 1
ATOM 1518 N N . ARG A 1 192 ? 5.433 -13.899 -31.851 1.00 37.44 192 ARG A N 1
ATOM 1519 C CA . ARG A 1 192 ? 4.707 -14.573 -32.957 1.00 37.44 192 ARG A CA 1
ATOM 1520 C C . ARG A 1 192 ? 3.254 -14.938 -32.638 1.00 37.44 192 ARG A C 1
ATOM 1522 O O . ARG A 1 192 ? 2.546 -15.441 -33.504 1.00 37.44 192 ARG A O 1
ATOM 1529 N N . GLY A 1 193 ? 2.805 -14.709 -31.406 1.00 36.31 193 GLY A N 1
ATOM 1530 C CA . GLY A 1 193 ? 1.436 -14.982 -30.979 1.00 36.31 193 GLY A CA 1
ATOM 1531 C C . GLY A 1 193 ? 0.586 -13.715 -30.926 1.00 36.31 193 GLY A C 1
ATOM 1532 O O . GLY A 1 193 ? 0.621 -13.016 -29.917 1.00 36.31 193 GLY A O 1
ATOM 1533 N N . GLY A 1 194 ? -0.189 -13.476 -31.987 1.00 38.62 194 GLY A N 1
ATOM 1534 C CA . GLY A 1 194 ? -1.478 -12.774 -31.940 1.00 38.62 194 GLY A CA 1
ATOM 1535 C C . GLY A 1 194 ? -1.465 -11.244 -32.036 1.00 38.62 194 GLY A C 1
ATOM 1536 O O . GLY A 1 194 ? -1.025 -10.559 -31.120 1.00 38.62 194 GLY A O 1
ATOM 1537 N N . ALA A 1 195 ? -2.082 -10.753 -33.116 1.00 35.19 195 ALA A N 1
ATOM 1538 C CA . ALA A 1 195 ? -2.421 -9.364 -33.432 1.00 35.19 195 ALA A CA 1
ATOM 1539 C C . ALA A 1 195 ? -1.231 -8.423 -33.678 1.00 35.19 195 ALA A C 1
ATOM 1541 O O . ALA A 1 195 ? -0.899 -7.544 -32.882 1.00 35.19 195 ALA A O 1
ATOM 1542 N N . GLN A 1 196 ? -0.667 -8.553 -34.878 1.00 36.06 196 GLN A N 1
ATOM 1543 C CA . GLN A 1 196 ? -0.192 -7.393 -35.620 1.00 36.06 196 GLN A CA 1
ATOM 1544 C C . GLN A 1 196 ? -1.382 -6.425 -35.725 1.00 36.06 196 GLN A C 1
ATOM 1546 O O . GLN A 1 196 ? -2.305 -6.639 -36.507 1.00 36.06 196 GLN A O 1
ATOM 1551 N N . LEU A 1 197 ? -1.423 -5.405 -34.864 1.00 37.28 197 LEU A N 1
ATOM 1552 C CA . LEU A 1 197 ? -2.153 -4.187 -35.189 1.00 37.28 197 LEU A CA 1
ATOM 1553 C C . LEU A 1 197 ? -1.354 -3.588 -36.340 1.00 37.28 197 LEU A C 1
ATOM 1555 O O . LEU A 1 197 ? -0.370 -2.887 -36.121 1.00 37.28 197 LEU A O 1
ATOM 1559 N N . GLU A 1 198 ? -1.728 -3.972 -37.559 1.00 30.86 198 GLU A N 1
ATOM 1560 C CA . GLU A 1 198 ? -1.430 -3.217 -38.766 1.00 30.86 198 GLU A CA 1
ATOM 1561 C C . GLU A 1 198 ? -1.907 -1.787 -38.484 1.00 30.86 198 GLU A C 1
ATOM 1563 O O . GLU A 1 198 ? -3.079 -1.452 -38.655 1.00 30.86 198 GLU A O 1
ATOM 1568 N N . LEU A 1 199 ? -1.017 -0.938 -37.969 1.00 35.78 199 LEU A N 1
ATOM 1569 C CA . LEU A 1 199 ? -1.162 0.500 -38.102 1.00 35.78 199 LEU A CA 1
ATOM 1570 C C . LEU A 1 199 ? -0.999 0.755 -39.593 1.00 35.78 199 LEU A C 1
ATOM 1572 O O . LEU A 1 199 ? 0.100 1.002 -40.085 1.00 35.78 199 LEU A O 1
ATOM 1576 N N . ALA A 1 200 ? -2.098 0.587 -40.324 1.00 27.84 200 ALA A N 1
ATOM 1577 C CA . ALA A 1 200 ? -2.190 0.919 -41.724 1.00 27.84 200 ALA A CA 1
ATOM 1578 C C . ALA A 1 200 ? -2.021 2.438 -41.842 1.00 27.84 200 ALA A C 1
ATOM 1580 O O . ALA A 1 200 ? -2.982 3.195 -41.920 1.00 27.84 200 ALA A O 1
ATOM 1581 N N . PHE A 1 201 ? -0.773 2.898 -41.894 1.00 36.16 201 PHE A N 1
ATOM 1582 C CA . PHE A 1 201 ? -0.425 4.250 -42.328 1.00 36.16 201 PHE A CA 1
ATOM 1583 C C . PHE A 1 201 ? -0.732 4.468 -43.820 1.00 36.16 201 PHE A C 1
ATOM 1585 O O . PHE A 1 201 ? -0.462 5.533 -44.357 1.00 36.16 201 PHE A O 1
ATOM 1592 N N . ASN A 1 202 ? -1.341 3.481 -44.487 1.00 34.50 202 ASN A N 1
ATOM 1593 C CA . ASN A 1 202 ? -1.758 3.558 -45.878 1.00 34.50 202 ASN A CA 1
ATOM 1594 C C . ASN A 1 202 ? -3.184 4.109 -46.075 1.00 34.50 202 ASN A C 1
ATOM 1596 O O . ASN A 1 202 ? -3.747 3.989 -47.159 1.00 34.50 202 ASN A O 1
ATOM 1600 N N . THR A 1 203 ? -3.791 4.718 -45.050 1.00 35.34 203 THR A N 1
ATOM 1601 C CA . THR A 1 203 ? -4.937 5.614 -45.266 1.00 35.34 203 THR A CA 1
ATOM 1602 C C . THR A 1 203 ? -4.427 7.037 -45.515 1.00 35.34 203 THR A C 1
ATOM 1604 O O . THR A 1 203 ? -4.014 7.693 -44.558 1.00 35.34 203 THR A O 1
ATOM 1607 N N . PRO A 1 204 ? -4.522 7.578 -46.746 1.00 39.25 204 PRO A N 1
ATOM 1608 C CA . PRO A 1 204 ? -4.147 8.964 -47.056 1.00 39.25 204 PRO A CA 1
ATOM 1609 C C . PRO A 1 204 ? -5.068 10.015 -46.400 1.00 39.25 204 PRO A C 1
ATOM 1611 O O . PRO A 1 204 ? -4.954 11.201 -46.675 1.00 39.25 204 PRO A O 1
ATOM 1614 N N . ALA A 1 205 ? -5.983 9.608 -45.515 1.00 41.44 205 ALA A N 1
ATOM 1615 C CA . ALA A 1 205 ? -6.993 10.473 -44.913 1.00 41.44 205 ALA A CA 1
ATOM 1616 C C . ALA A 1 205 ? -6.455 11.443 -43.841 1.00 41.44 205 ALA A C 1
ATOM 1618 O O . ALA A 1 205 ? -7.176 12.357 -43.450 1.00 41.44 205 ALA A O 1
ATOM 1619 N N . LEU A 1 206 ? -5.220 11.264 -43.352 1.00 37.16 206 LEU A N 1
ATOM 1620 C CA . LEU A 1 206 ? -4.644 12.125 -42.305 1.00 37.16 206 LEU A CA 1
ATOM 1621 C C . LEU A 1 206 ? -3.625 13.152 -42.820 1.00 37.16 206 LEU A C 1
ATOM 1623 O O . LEU A 1 206 ? -3.264 14.059 -42.073 1.00 37.16 206 LEU A O 1
ATOM 1627 N N . TYR A 1 207 ? -3.202 13.062 -44.084 1.00 38.88 207 TYR A N 1
ATOM 1628 C CA . TYR A 1 207 ? -2.382 14.089 -44.724 1.00 38.88 207 TYR A CA 1
ATOM 1629 C C . TYR A 1 207 ? -3.246 14.865 -45.715 1.00 38.88 207 TYR A C 1
ATOM 1631 O O . TYR A 1 207 ? -3.602 14.354 -46.773 1.00 38.88 207 TYR A O 1
ATOM 1639 N N . ASN A 1 208 ? -3.610 16.097 -45.353 1.00 43.62 208 ASN A N 1
ATOM 1640 C CA . ASN A 1 208 ? -4.253 17.025 -46.273 1.00 43.62 208 ASN A CA 1
ATOM 1641 C C . ASN A 1 208 ? -3.208 18.038 -46.784 1.00 43.62 208 ASN A C 1
ATOM 1643 O O . ASN A 1 208 ? -2.954 19.025 -46.089 1.00 43.62 208 ASN A O 1
ATOM 1647 N N . PRO A 1 209 ? -2.607 17.826 -47.970 1.00 45.12 209 PRO A N 1
ATOM 1648 C CA . PRO A 1 209 ? -1.605 18.733 -48.535 1.00 45.12 209 PRO A CA 1
ATOM 1649 C C . PRO A 1 209 ? -2.173 20.101 -48.949 1.00 45.12 209 PRO A C 1
ATOM 1651 O O . PRO A 1 209 ? -1.418 21.001 -49.296 1.00 45.12 209 PRO A O 1
ATOM 1654 N N . SER A 1 210 ? -3.494 20.312 -48.901 1.00 43.53 210 SER A N 1
ATOM 1655 C CA . SER A 1 210 ? -4.126 21.548 -49.383 1.00 43.53 210 SER A CA 1
ATOM 1656 C C . SER A 1 210 ? -4.009 22.751 -48.428 1.00 43.53 210 SER A C 1
ATOM 1658 O O . SER A 1 210 ? -4.764 23.711 -48.575 1.00 43.53 210 SER A O 1
ATOM 1660 N N . LYS A 1 211 ? -3.133 22.702 -47.416 1.00 49.44 211 LYS A N 1
ATOM 1661 C CA . LYS A 1 211 ? -2.898 23.809 -46.466 1.00 49.44 211 LYS A CA 1
ATOM 1662 C C . LYS A 1 211 ? -1.517 24.465 -46.591 1.00 49.44 211 LYS A C 1
ATOM 1664 O O . LYS A 1 211 ? -1.201 25.318 -45.772 1.00 49.44 211 LYS A O 1
ATOM 1669 N N . GLU A 1 212 ? -0.731 24.123 -47.612 1.00 44.59 212 GLU A N 1
ATOM 1670 C CA . GLU A 1 212 ? 0.601 24.713 -47.842 1.00 44.59 212 GLU A CA 1
ATOM 1671 C C . GLU A 1 212 ? 0.643 25.801 -48.929 1.00 44.59 212 GLU A C 1
ATOM 1673 O O . GLU A 1 212 ? 1.710 26.160 -49.415 1.00 44.59 212 GLU A O 1
ATOM 1678 N N . THR A 1 213 ? -0.494 26.394 -49.288 1.00 43.00 213 THR A N 1
ATOM 1679 C CA . THR A 1 213 ? -0.503 27.608 -50.117 1.00 43.00 213 THR A CA 1
ATOM 1680 C C . THR A 1 213 ? -1.414 28.665 -49.520 1.00 43.00 213 THR A C 1
ATOM 1682 O O . THR A 1 213 ? -2.627 28.610 -49.730 1.00 43.00 213 THR A O 1
ATOM 1685 N N . LEU A 1 214 ? -0.803 29.591 -48.776 1.00 37.91 214 LEU A N 1
ATOM 1686 C CA . LEU A 1 214 ? -0.941 31.051 -48.879 1.00 37.91 214 LEU A CA 1
ATOM 1687 C C . LEU A 1 214 ? 0.211 31.718 -48.114 1.00 37.91 214 LEU A C 1
ATOM 1689 O O . LEU A 1 214 ? 0.407 31.360 -46.931 1.00 37.91 214 LEU A O 1
#

Foldseek 3Di:
DPDPPPPPAQWDKLVNLQVLVQVVLVVQVVVVHDDRDRDDSVNLVVCLCVQVPPCQVVQWDWDQDPPPRDTDIIGTDGLVSQLSSQVVDDPVSSVVSNVVSVVSRVVQVQFFPPDPVLCVLVVLLQVLVCVVQVDDPLLQQCLLCVLLVHNGNRSDTPSSCVSLNVQSVCSNVVNHDPVSVVSSVSPSVVPVDDDPPPPPPVPCVPDDVVPPDD

pLDDT: mean 75.21, std 17.96, range [25.72, 92.62]

Secondary structure (DSSP, 8-state):
-PPP-------EEHHHHHHHHHHHHHHHHHTT-SPP-PPPHHHHHHHHHHHHGGGGGGGEEEEEPTTT--EEEEEEE-HHHHHHHHTTS-HHHHHHHHHHHHHHHHHHHHHB--SHHHHHHHHHHHHHHHHHH---HHHHHHHHHHHHT-SSSTT-BHHHHHHHHHHHHHHHTT---HHHHHHTT--TTGGGSS------TT-GGG--GGGS--

Sequence (214 aa):
MSGPIRNFEPTMSSMQMVDYINEERKAKEAEGGKRFIKLAHRSLMTKVPKVLGKGCANFFAHHVNPDNQQEYPCYNFPKREACLIAMSYSYELQAKVFDRMVELEDEFNASRITTTRDRILIHKAVPYIFERTGACFPRIYLAISAAAGATNFPGMTMGHLARVATPLLRIQNEADTQADWELLHISGKALRGGAQLELAFNTPALYNPSKETL

Mean predicted aligned error: 13.17 Å

Organism: NCBI:txid758825

Solvent-accessible surface area (backbone atoms only — not comparable to full-atom values): 12804 Å² total; per-residue (Å²): 130,85,71,80,82,74,74,94,62,62,58,50,43,49,66,61,52,40,51,54,52,40,55,51,41,49,52,38,33,77,73,72,49,66,82,69,71,84,69,53,65,70,61,51,61,65,43,45,47,74,76,55,41,88,61,42,71,81,29,57,43,73,45,67,40,86,89,74,71,46,73,40,88,42,37,43,30,42,60,69,57,46,43,60,62,30,68,80,63,49,71,69,55,29,49,54,53,47,53,52,45,49,51,42,44,51,56,50,57,72,39,38,56,76,53,69,78,72,46,42,62,58,66,63,23,46,60,57,51,29,75,75,66,69,51,56,68,73,58,49,45,47,27,51,17,49,55,32,72,31,95,40,60,88,78,32,30,53,74,31,48,61,71,41,44,64,51,38,52,28,48,59,68,74,63,63,53,75,67,51,51,60,53,33,65,73,50,80,76,71,70,78,67,79,78,85,76,75,78,67,80,82,57,74,84,82,64,74,80,87,75,81,80,131

Nearest PDB structures (foldseek):
  5y5z-assembly1_N  TM=1.759E-01  e=3.047E+00  Thermus thermophilus HB8

Radius of gyration: 25.1 Å; Cα contacts (8 Å, |Δi|>4): 186; chains: 1; bounding box: 47×51×84 Å